Protein AF-A0A7Y2G0F1-F1 (afdb_monomer)

Nearest PDB structures (foldseek):
  7czj-assembly2_B  TM=7.292E-01  e=1.970E-03  Roseateles saccharophilus
  8txb-assembly1_A  TM=3.794E-01  e=5.912E-01  Chlamydomonas reinhardtii
  5i0y-assembly1_A  TM=3.779E-01  e=3.958E+00  Escherichia coli F11
  3nrp-assembly1_B  TM=3.745E-01  e=5.328E+00  Escherichia coli F11
  7ycx-assembly1_G  TM=2.820E-01  e=3.958E+00  Homo sapiens

pLDDT: mean 73.19, std 21.68, range [29.91, 97.81]

Structure (mmCIF, N/CA/C/O backbone):
data_AF-A0A7Y2G0F1-F1
#
_entry.id   AF-A0A7Y2G0F1-F1
#
loop_
_atom_site.group_PDB
_atom_site.id
_atom_site.type_symbol
_atom_site.label_atom_id
_atom_site.label_alt_id
_atom_site.label_comp_id
_atom_site.label_asym_id
_atom_site.label_entity_id
_atom_site.label_seq_id
_atom_site.pdbx_PDB_ins_code
_atom_site.Cartn_x
_atom_site.Cartn_y
_atom_site.Cartn_z
_atom_site.occupancy
_atom_site.B_iso_or_equiv
_atom_site.auth_seq_id
_atom_site.auth_comp_id
_atom_site.auth_asym_id
_atom_site.auth_atom_id
_atom_site.pdbx_PDB_model_num
ATOM 1 N N . MET A 1 1 ? 59.043 15.647 82.531 1.00 36.16 1 MET A N 1
ATOM 2 C CA . MET A 1 1 ? 60.440 15.401 82.961 1.00 36.16 1 MET A CA 1
ATOM 3 C C . MET A 1 1 ? 60.771 13.941 82.665 1.00 36.16 1 MET A C 1
ATOM 5 O O . MET A 1 1 ? 59.931 13.111 82.964 1.00 36.16 1 MET A O 1
ATOM 9 N N . LEU A 1 2 ? 61.952 13.677 82.087 1.00 35.94 2 LEU A N 1
ATOM 10 C CA . LEU A 1 2 ? 62.549 12.370 81.723 1.00 35.94 2 LEU A CA 1
ATOM 11 C C . LEU A 1 2 ? 61.814 11.566 80.622 1.00 35.94 2 LEU A C 1
ATOM 13 O O . LEU A 1 2 ? 60.690 11.142 80.817 1.00 35.94 2 LEU A O 1
ATOM 17 N N . ASN A 1 3 ? 62.303 11.412 79.386 1.00 29.91 3 ASN A N 1
ATOM 18 C CA . ASN A 1 3 ? 63.616 11.026 78.834 1.00 29.91 3 ASN A CA 1
ATOM 19 C C . ASN A 1 3 ? 63.897 9.508 78.871 1.00 29.91 3 ASN A C 1
ATOM 21 O O . ASN A 1 3 ? 64.031 8.925 79.941 1.00 29.91 3 ASN A O 1
ATOM 25 N N . ARG A 1 4 ? 64.151 8.972 77.663 1.00 38.81 4 ARG A N 1
ATOM 26 C CA . ARG A 1 4 ? 64.931 7.768 77.303 1.00 38.81 4 ARG A CA 1
ATOM 27 C C . ARG A 1 4 ? 64.382 6.387 77.683 1.00 38.81 4 ARG A C 1
ATOM 29 O O . ARG A 1 4 ? 64.362 6.015 78.847 1.00 38.81 4 ARG A O 1
ATOM 36 N N . ARG A 1 5 ? 64.262 5.526 76.664 1.00 42.75 5 ARG A N 1
ATOM 37 C CA . ARG A 1 5 ? 65.272 4.509 76.266 1.00 42.75 5 ARG A CA 1
ATOM 38 C C . ARG A 1 5 ? 64.793 3.847 74.955 1.00 42.75 5 ARG A C 1
ATOM 40 O O . ARG A 1 5 ? 63.623 3.527 74.848 1.00 42.75 5 ARG A O 1
ATOM 47 N N . SER A 1 6 ? 65.563 3.869 73.857 1.00 38.25 6 SER A N 1
ATOM 48 C CA . SER A 1 6 ? 66.645 2.915 73.511 1.00 38.25 6 SER A CA 1
ATOM 49 C C . SER A 1 6 ? 66.095 1.476 73.429 1.00 38.25 6 SER A C 1
ATOM 51 O O . SER A 1 6 ? 65.512 1.032 74.405 1.00 38.25 6 SER A O 1
ATOM 53 N N . LEU A 1 7 ? 66.275 0.651 72.395 1.00 36.66 7 LEU A N 1
ATOM 54 C CA . LEU A 1 7 ? 67.427 0.438 71.516 1.00 36.66 7 LEU A CA 1
ATOM 55 C C . LEU A 1 7 ? 67.039 -0.644 70.472 1.00 36.66 7 LEU A C 1
ATOM 57 O O . LEU A 1 7 ? 66.223 -1.509 70.766 1.00 36.66 7 LEU A O 1
ATOM 61 N N . ARG A 1 8 ? 67.796 -0.665 69.365 1.00 39.91 8 ARG A N 1
ATOM 62 C CA . ARG A 1 8 ? 68.204 -1.835 68.546 1.00 39.91 8 ARG A CA 1
ATOM 63 C C . ARG A 1 8 ? 67.276 -2.365 67.440 1.00 39.91 8 ARG A C 1
ATOM 65 O O . ARG A 1 8 ? 66.466 -3.262 67.618 1.00 39.91 8 ARG A O 1
ATOM 72 N N . SER A 1 9 ? 67.616 -1.869 66.249 1.00 33.09 9 SER A N 1
ATOM 73 C CA . SER A 1 9 ? 67.759 -2.567 64.962 1.00 33.09 9 SER A CA 1
ATOM 74 C C . SER A 1 9 ? 68.028 -4.077 65.039 1.00 33.09 9 SER A C 1
ATOM 76 O O . SER A 1 9 ? 68.968 -4.498 65.720 1.00 33.09 9 SER A O 1
ATOM 78 N N . ARG A 1 10 ? 67.295 -4.837 64.209 1.00 39.66 10 ARG A N 1
ATOM 79 C CA . ARG A 1 10 ? 67.852 -5.852 63.299 1.00 39.66 10 ARG A CA 1
ATOM 80 C C . ARG A 1 10 ? 67.048 -5.894 61.994 1.00 39.66 10 ARG A C 1
ATOM 82 O O . ARG A 1 10 ? 65.830 -6.018 62.015 1.00 39.66 10 ARG A O 1
ATOM 89 N N . HIS A 1 11 ? 67.765 -5.788 60.878 1.00 33.75 11 HIS A N 1
ATOM 90 C CA . HIS A 1 11 ? 67.288 -6.019 59.516 1.00 33.75 11 HIS A CA 1
ATOM 91 C C . HIS A 1 11 ? 66.976 -7.501 59.277 1.00 33.75 11 HIS A C 1
ATOM 93 O O . HIS A 1 11 ? 67.816 -8.346 59.582 1.00 33.75 11 HIS A O 1
ATOM 99 N N . VAL A 1 12 ? 65.850 -7.778 58.616 1.00 40.16 12 VAL A N 1
ATOM 100 C CA . VAL A 1 12 ? 65.691 -8.899 57.678 1.00 40.16 12 VAL A CA 1
ATOM 101 C C . VAL A 1 12 ? 64.850 -8.382 56.506 1.00 40.16 12 VAL A C 1
ATOM 103 O O . VAL A 1 12 ? 63.710 -7.967 56.693 1.00 40.16 12 VAL A O 1
ATOM 106 N N . SER A 1 13 ? 65.445 -8.342 55.314 1.00 33.53 13 SER A N 1
ATOM 107 C CA . SER A 1 13 ? 64.753 -8.093 54.045 1.00 33.53 13 SER A CA 1
ATOM 108 C C . SER A 1 13 ? 64.021 -9.350 53.599 1.00 33.53 13 SER A C 1
ATOM 110 O O . SER A 1 13 ? 64.631 -10.414 53.652 1.00 33.53 13 SER A O 1
ATOM 112 N N . ALA A 1 14 ? 62.803 -9.214 53.066 1.00 31.27 14 ALA A N 1
ATOM 113 C CA . ALA A 1 14 ? 62.338 -9.986 51.910 1.00 31.27 14 ALA A CA 1
ATOM 114 C C . ALA A 1 14 ? 60.903 -9.611 51.489 1.00 31.27 14 ALA A C 1
ATOM 116 O O . ALA A 1 14 ? 59.972 -9.698 52.280 1.00 31.27 14 ALA A O 1
ATOM 117 N N . ILE A 1 15 ? 60.784 -9.328 50.187 1.00 38.81 15 ILE A N 1
ATOM 118 C CA . ILE A 1 15 ? 59.625 -9.546 49.307 1.00 38.81 15 ILE A CA 1
ATOM 119 C C . ILE A 1 15 ? 58.533 -8.467 49.348 1.00 38.81 15 ILE A C 1
ATOM 121 O O . ILE A 1 15 ? 57.653 -8.431 50.202 1.00 38.81 15 ILE A O 1
ATOM 125 N N . GLY A 1 16 ? 58.592 -7.597 48.335 1.00 31.23 16 GLY A N 1
ATOM 126 C CA . GLY A 1 16 ? 57.521 -6.677 47.989 1.00 31.23 16 GLY A CA 1
ATOM 127 C C . GLY A 1 16 ? 56.324 -7.419 47.401 1.00 31.23 16 GLY A C 1
ATOM 128 O O . GLY A 1 16 ? 56.462 -8.179 46.446 1.00 31.23 16 GLY A O 1
ATOM 129 N N . PHE A 1 17 ? 55.149 -7.140 47.953 1.00 36.16 17 PHE A N 1
ATOM 130 C CA . PHE A 1 17 ? 53.868 -7.359 47.298 1.00 36.16 17 PHE A CA 1
ATOM 131 C C . PHE A 1 17 ? 53.258 -5.985 47.026 1.00 36.16 17 PHE A C 1
ATOM 133 O O . PHE A 1 17 ? 52.937 -5.233 47.944 1.00 36.16 17 PHE A O 1
ATOM 140 N N . SER A 1 18 ? 53.161 -5.642 45.743 1.00 33.72 18 SER A N 1
ATOM 141 C CA . SER A 1 18 ? 52.382 -4.507 45.261 1.00 33.72 18 SER A CA 1
ATOM 142 C C . SER A 1 18 ? 50.903 -4.846 45.455 1.00 33.72 18 SER A C 1
ATOM 144 O O . SER A 1 18 ? 50.389 -5.763 44.819 1.00 33.72 18 SER A O 1
ATOM 146 N N . ALA A 1 19 ? 50.237 -4.161 46.383 1.00 34.81 19 ALA A N 1
ATOM 147 C CA . ALA A 1 19 ? 48.787 -4.207 46.517 1.00 34.81 19 ALA A CA 1
ATOM 148 C C . ALA A 1 19 ? 48.190 -3.108 45.625 1.00 34.81 19 ALA A C 1
ATOM 150 O O . ALA A 1 19 ? 48.551 -1.941 45.808 1.00 34.81 19 ALA A O 1
ATOM 151 N N . PRO A 1 20 ? 47.300 -3.419 44.667 1.00 35.81 20 PRO A N 1
ATOM 152 C CA . PRO A 1 20 ? 46.601 -2.381 43.940 1.00 35.81 20 PRO A CA 1
ATOM 153 C C . PRO A 1 20 ? 45.501 -1.792 44.830 1.00 35.81 20 PRO A C 1
ATOM 155 O O . PRO A 1 20 ? 44.695 -2.491 45.444 1.00 35.81 20 PRO A O 1
ATOM 158 N N . LEU A 1 21 ? 45.514 -0.467 44.889 1.00 32.94 21 LEU A N 1
ATOM 159 C CA . LEU A 1 21 ? 44.500 0.400 45.463 1.00 32.94 21 LEU A CA 1
ATOM 160 C C . LEU A 1 21 ? 43.171 0.186 44.714 1.00 32.94 21 LEU A C 1
ATOM 162 O O . LEU A 1 21 ? 43.039 0.603 43.566 1.00 32.94 21 LEU A O 1
ATOM 166 N N . PHE A 1 22 ? 42.182 -0.453 45.342 1.00 30.84 22 PHE A N 1
ATOM 167 C CA . PHE A 1 22 ? 40.813 -0.466 44.819 1.00 30.84 22 PHE A CA 1
ATOM 168 C C . PHE A 1 22 ? 40.144 0.871 45.147 1.00 30.84 22 PHE A C 1
ATOM 170 O O . PHE A 1 22 ? 39.701 1.111 46.270 1.00 30.84 22 PHE A O 1
ATOM 177 N N . VAL A 1 23 ? 40.085 1.756 44.154 1.00 34.25 23 VAL A N 1
ATOM 178 C CA . VAL A 1 23 ? 39.185 2.911 44.167 1.00 34.25 23 VAL A CA 1
ATOM 179 C C . VAL A 1 23 ? 37.779 2.382 43.899 1.00 34.25 23 VAL A C 1
ATOM 181 O O . VAL A 1 23 ? 37.467 1.964 42.787 1.00 34.25 23 VAL A O 1
ATOM 184 N N . VAL A 1 24 ? 36.924 2.380 44.921 1.00 31.69 24 VAL A N 1
ATOM 185 C CA . VAL A 1 24 ? 35.483 2.181 44.737 1.00 31.69 24 VAL A CA 1
ATOM 186 C C . VAL A 1 24 ? 34.925 3.481 44.165 1.00 31.69 24 VAL A C 1
ATOM 188 O O . VAL A 1 24 ? 34.655 4.433 44.895 1.00 31.69 24 VAL A O 1
ATOM 191 N N . ALA A 1 25 ? 34.805 3.544 42.840 1.00 34.28 25 ALA A N 1
ATOM 192 C CA . ALA A 1 25 ? 34.019 4.571 42.177 1.00 34.28 25 ALA A CA 1
ATOM 193 C C . ALA A 1 25 ? 32.537 4.254 42.412 1.00 34.28 25 ALA A C 1
ATOM 195 O O . ALA A 1 25 ? 32.002 3.285 41.874 1.00 34.28 25 ALA A O 1
ATOM 196 N N . ALA A 1 26 ? 31.879 5.055 43.249 1.00 37.56 26 ALA A N 1
ATOM 197 C CA . ALA A 1 26 ? 30.429 5.060 43.354 1.00 37.56 26 ALA A CA 1
ATOM 198 C C . ALA A 1 26 ? 29.853 5.600 42.035 1.00 37.56 26 ALA A C 1
ATOM 200 O O . ALA A 1 26 ? 29.766 6.809 41.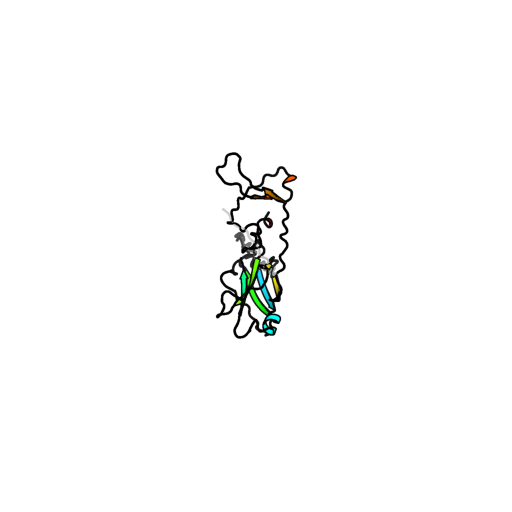827 1.00 37.56 26 ALA A O 1
ATOM 201 N N . LEU A 1 27 ? 29.496 4.691 41.126 1.00 36.66 27 LEU A N 1
ATOM 202 C CA . LEU A 1 27 ? 28.624 4.983 39.995 1.00 36.66 27 LEU A CA 1
ATOM 203 C C . LEU A 1 27 ? 27.238 5.307 40.562 1.00 36.66 27 LEU A C 1
ATOM 205 O O . LEU A 1 27 ? 26.429 4.421 40.829 1.00 36.66 27 LEU A O 1
ATOM 209 N N . LEU A 1 28 ? 26.982 6.597 40.783 1.00 45.91 28 LEU A N 1
ATOM 210 C CA . LEU A 1 28 ? 25.626 7.128 40.796 1.00 45.91 28 LEU A CA 1
ATOM 211 C C . LEU A 1 28 ? 25.028 6.801 39.428 1.00 45.91 28 LEU A C 1
ATOM 213 O O . LEU A 1 28 ? 25.375 7.426 38.428 1.00 45.91 28 LEU A O 1
ATOM 217 N N . GLY A 1 29 ? 24.186 5.769 39.393 1.00 40.88 29 GLY A N 1
ATOM 218 C CA . GLY A 1 29 ? 23.378 5.441 38.234 1.00 40.88 29 GLY A CA 1
ATOM 219 C C . GLY A 1 29 ? 22.494 6.634 37.909 1.00 40.88 29 GLY A C 1
ATOM 220 O O . GLY A 1 29 ? 21.478 6.861 38.564 1.00 40.88 29 GLY A O 1
ATOM 221 N N . ALA A 1 30 ? 22.886 7.403 36.897 1.00 46.50 30 ALA A N 1
ATOM 222 C CA . ALA A 1 30 ? 21.919 8.150 36.128 1.00 46.50 30 ALA A CA 1
ATOM 223 C C . ALA A 1 30 ? 21.007 7.096 35.495 1.00 46.50 30 ALA A C 1
ATOM 225 O O . ALA A 1 30 ? 21.432 6.347 34.618 1.00 46.50 30 ALA A O 1
ATOM 226 N N . CYS A 1 31 ? 19.780 6.985 36.002 1.00 45.47 31 CYS A N 1
ATOM 227 C CA . CYS A 1 31 ? 18.700 6.308 35.304 1.00 45.47 31 CYS A CA 1
ATOM 228 C C . CYS A 1 31 ? 18.396 7.159 34.066 1.00 45.47 31 CYS A C 1
ATOM 230 O O . CYS A 1 31 ? 17.531 8.031 34.090 1.00 45.47 31 CYS A O 1
ATOM 232 N N . GLY A 1 32 ? 19.212 6.998 33.026 1.00 45.34 32 GLY A N 1
ATOM 233 C CA . GLY A 1 32 ? 18.820 7.376 31.686 1.00 45.34 32 GLY A CA 1
ATOM 234 C C . GLY A 1 32 ? 17.695 6.432 31.307 1.00 45.34 32 GLY A C 1
ATOM 235 O O . GLY A 1 32 ? 17.873 5.216 31.331 1.00 45.34 32 GLY A O 1
ATOM 236 N N . THR A 1 33 ? 16.519 6.966 31.007 1.00 45.91 33 THR A N 1
ATOM 237 C CA . THR A 1 33 ? 15.579 6.227 30.174 1.00 45.91 33 THR A CA 1
ATOM 238 C C . THR A 1 33 ? 16.228 6.139 28.801 1.00 45.91 33 THR A C 1
ATOM 240 O O . THR A 1 33 ? 16.067 7.041 27.980 1.00 45.91 33 THR A O 1
ATOM 243 N N . ASP A 1 34 ? 17.026 5.097 28.583 1.00 41.38 34 ASP A N 1
ATOM 244 C CA . ASP A 1 34 ? 17.416 4.690 27.243 1.00 41.38 34 ASP A CA 1
ATOM 245 C C . ASP A 1 34 ? 16.135 4.205 26.565 1.00 41.38 34 ASP A C 1
ATOM 247 O O . ASP A 1 34 ? 15.748 3.040 26.654 1.00 41.38 34 ASP A O 1
ATOM 251 N N . THR A 1 35 ? 15.417 5.136 25.940 1.00 50.72 35 THR A N 1
ATOM 252 C CA . THR A 1 35 ? 14.395 4.801 24.959 1.00 50.72 35 THR A CA 1
ATOM 253 C C . THR A 1 35 ? 15.140 4.150 23.803 1.00 50.72 35 THR A C 1
ATOM 255 O O . THR A 1 35 ? 15.654 4.834 22.919 1.00 50.72 35 THR A O 1
ATOM 258 N N . VAL A 1 36 ? 15.275 2.824 23.834 1.00 52.81 36 VAL A N 1
ATOM 259 C CA . VAL A 1 36 ? 15.656 2.070 22.644 1.00 52.81 36 VAL A CA 1
ATOM 260 C C . VAL A 1 36 ? 14.570 2.381 21.623 1.00 52.81 36 VAL A C 1
ATOM 262 O O . VAL A 1 36 ? 13.409 2.041 21.838 1.00 52.81 36 VAL A O 1
ATOM 265 N N . ALA A 1 37 ? 14.917 3.123 20.574 1.00 56.03 37 ALA A N 1
ATOM 266 C CA . ALA A 1 37 ? 13.997 3.375 19.481 1.00 56.03 37 ALA A CA 1
ATOM 267 C C . ALA A 1 37 ? 13.578 2.011 18.915 1.00 56.03 37 ALA A C 1
ATOM 269 O O . ALA A 1 37 ? 14.429 1.266 18.425 1.00 56.03 37 ALA A O 1
ATOM 270 N N . ASP A 1 38 ? 12.295 1.666 19.033 1.00 68.31 38 ASP A N 1
ATOM 271 C CA . ASP A 1 38 ? 11.718 0.422 18.512 1.00 68.31 38 ASP A CA 1
ATOM 272 C C . ASP A 1 38 ? 11.524 0.546 16.994 1.00 68.31 38 ASP A C 1
ATOM 274 O O . ASP A 1 38 ? 10.414 0.547 16.460 1.00 68.31 38 ASP A O 1
ATOM 278 N N . THR A 1 39 ? 12.631 0.798 16.296 1.00 75.06 39 THR A N 1
ATOM 279 C CA . THR A 1 39 ? 12.633 1.031 14.857 1.00 75.06 39 THR A CA 1
ATOM 280 C C . THR A 1 39 ? 12.478 -0.298 14.143 1.00 75.06 39 THR A C 1
ATOM 282 O O . THR A 1 39 ? 13.280 -1.210 14.351 1.00 75.06 39 THR A O 1
ATOM 285 N N . SER A 1 40 ? 11.498 -0.382 13.251 1.00 81.56 40 SER A N 1
ATOM 286 C CA . SER A 1 40 ? 11.256 -1.559 12.418 1.00 81.56 40 SER A CA 1
ATOM 287 C C . SER A 1 40 ? 11.544 -1.214 10.962 1.00 81.56 40 SER A C 1
ATOM 289 O O . SER A 1 40 ? 11.158 -0.152 10.485 1.00 81.56 40 SER A O 1
ATOM 291 N N . THR A 1 41 ? 12.256 -2.083 10.247 1.00 87.75 41 THR A N 1
ATOM 292 C CA . THR A 1 41 ? 12.453 -1.937 8.796 1.00 87.75 41 THR A CA 1
ATOM 293 C C . THR A 1 41 ? 11.653 -3.006 8.079 1.00 87.75 41 THR A C 1
ATOM 295 O O . THR A 1 41 ? 11.693 -4.168 8.479 1.00 87.75 41 THR A O 1
ATOM 298 N N . VAL A 1 42 ? 10.948 -2.602 7.029 1.00 91.06 42 VAL A N 1
ATOM 299 C CA . VAL A 1 42 ? 10.210 -3.495 6.139 1.00 91.06 42 VAL A CA 1
ATOM 300 C C . VAL A 1 42 ? 10.846 -3.446 4.774 1.00 91.06 42 VAL A C 1
ATOM 302 O O . VAL A 1 42 ? 11.081 -2.356 4.259 1.00 91.06 42 VAL A O 1
ATOM 305 N N . VAL A 1 43 ? 11.087 -4.605 4.173 1.00 92.88 43 VAL A N 1
ATOM 306 C CA . VAL A 1 43 ? 11.418 -4.669 2.748 1.00 92.88 43 VAL A CA 1
ATOM 307 C C . VAL A 1 43 ? 10.172 -5.092 1.987 1.00 92.88 43 VAL A C 1
ATOM 309 O O . VAL A 1 43 ? 9.714 -6.221 2.145 1.00 92.88 43 VAL A O 1
ATOM 312 N N . PHE A 1 44 ? 9.621 -4.182 1.190 1.00 95.38 44 PHE A N 1
ATOM 313 C CA . PHE A 1 44 ? 8.566 -4.482 0.229 1.00 95.38 44 PHE A CA 1
ATOM 314 C C . PHE A 1 44 ? 9.218 -4.913 -1.078 1.00 95.38 44 PHE A C 1
ATOM 316 O O . PHE A 1 44 ? 10.015 -4.160 -1.630 1.00 95.38 44 PHE A O 1
ATOM 323 N N . ALA A 1 45 ? 8.872 -6.096 -1.564 1.00 94.69 45 ALA A N 1
ATOM 324 C CA . ALA A 1 45 ? 9.319 -6.634 -2.837 1.00 94.69 45 ALA A CA 1
ATOM 325 C C . ALA A 1 45 ? 8.090 -6.960 -3.690 1.00 94.69 45 ALA A C 1
ATOM 327 O O . ALA A 1 45 ? 7.208 -7.709 -3.260 1.00 94.69 45 ALA A O 1
ATOM 328 N N . VAL A 1 46 ? 8.011 -6.357 -4.875 1.00 96.31 46 VAL A N 1
ATOM 329 C CA . VAL A 1 46 ? 6.904 -6.561 -5.810 1.00 96.31 46 VAL A CA 1
ATOM 330 C C . VAL A 1 46 ? 7.413 -7.127 -7.127 1.00 96.31 46 VAL A C 1
ATOM 332 O O . VAL A 1 46 ? 8.235 -6.510 -7.799 1.00 96.31 46 VAL A O 1
ATOM 335 N N . ASP A 1 47 ? 6.919 -8.308 -7.489 1.00 95.44 47 ASP A N 1
ATOM 336 C CA . ASP A 1 47 ? 7.196 -8.927 -8.784 1.00 95.44 47 ASP A CA 1
ATOM 337 C C . ASP A 1 47 ? 6.322 -8.267 -9.861 1.00 95.44 47 ASP A C 1
ATOM 339 O O . ASP A 1 47 ? 5.089 -8.300 -9.783 1.00 95.44 47 ASP A O 1
ATOM 343 N N . MET A 1 48 ? 6.982 -7.646 -10.844 1.00 96.12 48 MET A N 1
ATOM 344 C CA . MET A 1 48 ? 6.369 -6.932 -11.972 1.00 96.12 48 MET A CA 1
ATOM 345 C C . MET A 1 48 ? 6.416 -7.740 -13.279 1.00 96.12 48 MET A C 1
ATOM 347 O O . MET A 1 48 ? 6.121 -7.210 -14.355 1.00 96.12 48 MET A O 1
ATOM 351 N N . SER A 1 49 ? 6.837 -9.008 -13.232 1.00 93.75 49 SER A N 1
ATOM 352 C CA . SER A 1 49 ? 7.098 -9.823 -14.423 1.00 93.75 49 SER A CA 1
ATOM 353 C C . SER A 1 49 ? 5.888 -9.924 -15.343 1.00 93.75 49 SER A C 1
ATOM 355 O O . SER A 1 49 ? 6.026 -9.798 -16.560 1.00 93.75 49 SER A O 1
ATOM 357 N N . ALA A 1 50 ? 4.696 -10.112 -14.777 1.00 91.19 50 ALA A N 1
ATOM 358 C CA . ALA A 1 50 ? 3.478 -10.291 -15.555 1.00 91.19 50 ALA A CA 1
ATOM 359 C C . ALA A 1 50 ? 3.038 -8.989 -16.251 1.00 91.19 50 ALA A C 1
ATOM 361 O O . ALA A 1 50 ? 2.493 -9.015 -17.353 1.00 91.19 50 ALA A O 1
ATOM 362 N N . GLU A 1 51 ? 3.279 -7.847 -15.621 1.00 93.75 51 GLU A N 1
ATOM 363 C CA . GLU A 1 51 ? 2.965 -6.508 -16.112 1.00 93.75 51 GLU A CA 1
ATOM 364 C C . GLU A 1 51 ? 3.937 -6.116 -17.230 1.00 93.75 51 GLU A C 1
ATOM 366 O O . GLU A 1 51 ? 3.510 -5.584 -18.255 1.00 93.75 51 GLU A O 1
ATOM 371 N N . ILE A 1 52 ? 5.219 -6.470 -17.086 1.00 93.25 52 ILE A N 1
ATOM 372 C CA . ILE A 1 52 ? 6.236 -6.324 -18.137 1.00 93.25 52 ILE A CA 1
ATOM 373 C C . ILE A 1 52 ? 5.872 -7.179 -19.355 1.00 93.25 52 ILE A C 1
ATOM 375 O O . ILE A 1 52 ? 5.885 -6.696 -20.486 1.00 93.25 52 ILE A O 1
ATOM 379 N N . GLU A 1 53 ? 5.510 -8.446 -19.148 1.00 93.31 53 GLU A N 1
ATOM 380 C CA . GLU A 1 53 ? 5.170 -9.368 -20.240 1.00 93.31 53 GLU A CA 1
ATOM 381 C C . GLU A 1 53 ? 3.915 -8.949 -21.015 1.00 93.31 53 GLU A C 1
ATOM 383 O O . GLU A 1 53 ? 3.826 -9.188 -22.222 1.00 93.31 53 GLU A O 1
ATOM 388 N N . ARG A 1 54 ? 2.958 -8.296 -20.347 1.00 93.12 54 ARG A N 1
ATOM 389 C CA . ARG A 1 54 ? 1.757 -7.729 -20.982 1.00 93.12 54 ARG A CA 1
ATOM 390 C C . ARG A 1 54 ? 2.005 -6.373 -21.647 1.00 93.12 54 ARG A C 1
ATOM 392 O O . ARG A 1 54 ? 1.170 -5.939 -22.437 1.00 93.12 54 ARG A O 1
ATOM 399 N N . GLY A 1 55 ? 3.144 -5.732 -21.372 1.00 92.06 55 GLY A N 1
ATOM 400 C CA . GLY A 1 55 ? 3.440 -4.366 -21.807 1.00 92.06 55 GLY A CA 1
ATOM 401 C C . GLY A 1 55 ? 2.687 -3.296 -21.010 1.00 92.06 55 GLY A C 1
ATOM 402 O O . GLY A 1 55 ? 2.604 -2.153 -21.452 1.00 92.06 55 GLY A O 1
ATOM 403 N N . ASP A 1 56 ? 2.141 -3.665 -19.851 1.00 90.75 56 ASP A N 1
ATOM 404 C CA . ASP A 1 56 ? 1.452 -2.756 -18.936 1.00 90.75 56 ASP A CA 1
ATOM 405 C C . ASP A 1 56 ? 2.444 -1.983 -18.051 1.00 90.75 56 ASP A C 1
ATOM 407 O O . ASP A 1 56 ? 2.074 -0.972 -17.459 1.00 90.75 56 ASP A O 1
ATOM 411 N N . PHE A 1 57 ? 3.697 -2.431 -17.952 1.00 94.88 57 PHE A N 1
ATOM 412 C CA . PHE A 1 57 ? 4.767 -1.751 -17.225 1.00 94.88 57 PHE A CA 1
ATOM 413 C C . PHE A 1 57 ? 6.055 -1.737 -18.051 1.00 94.88 57 PHE A C 1
ATOM 415 O O . PHE A 1 57 ? 6.578 -2.794 -18.409 1.00 94.88 57 PHE A O 1
ATOM 422 N N . ASP A 1 58 ? 6.570 -0.542 -18.336 1.00 94.31 58 ASP A N 1
ATOM 423 C CA . ASP A 1 58 ? 7.875 -0.349 -18.972 1.00 94.31 58 ASP A CA 1
ATOM 424 C C . ASP A 1 58 ? 8.918 0.020 -17.898 1.00 94.31 58 ASP A C 1
ATOM 426 O O . ASP A 1 58 ? 8.854 1.127 -17.363 1.00 94.31 58 ASP A O 1
ATOM 430 N N . PRO A 1 59 ? 9.893 -0.849 -17.569 1.00 94.25 59 PRO A N 1
ATOM 431 C CA . PRO A 1 59 ? 10.865 -0.575 -16.508 1.00 94.25 59 PRO A CA 1
ATOM 432 C C . PRO A 1 59 ? 11.780 0.630 -16.799 1.00 94.25 59 PRO A C 1
ATOM 434 O O . PRO A 1 59 ? 12.340 1.206 -15.864 1.00 94.25 59 PRO A O 1
ATOM 437 N N . ASP A 1 60 ? 11.914 1.050 -18.063 1.00 93.12 60 ASP A N 1
ATOM 438 C CA . ASP A 1 60 ? 12.714 2.220 -18.431 1.00 93.12 60 ASP A CA 1
ATOM 439 C C . ASP A 1 60 ? 11.921 3.530 -18.254 1.00 93.12 60 ASP A C 1
ATOM 441 O O . ASP A 1 60 ? 12.476 4.554 -17.827 1.00 93.12 60 ASP A O 1
ATOM 445 N N . ALA A 1 61 ? 10.616 3.508 -18.543 1.00 92.81 61 ALA A N 1
ATOM 446 C CA . ALA A 1 61 ? 9.758 4.696 -18.570 1.00 92.81 61 ALA A CA 1
ATOM 447 C C . ALA A 1 61 ? 8.893 4.882 -17.312 1.00 92.81 61 ALA A C 1
ATOM 449 O O . ALA A 1 61 ? 8.643 6.020 -16.898 1.00 92.81 61 ALA A O 1
ATOM 450 N N . ASP A 1 62 ? 8.461 3.786 -16.699 1.00 95.56 62 ASP A N 1
ATOM 451 C CA . ASP A 1 62 ? 7.565 3.762 -15.552 1.00 95.56 62 ASP A CA 1
ATOM 452 C C . ASP A 1 62 ? 8.342 3.555 -14.246 1.00 95.56 62 ASP A C 1
ATOM 454 O O . ASP A 1 62 ? 9.535 3.234 -14.211 1.00 95.56 62 ASP A O 1
ATOM 458 N N . ARG A 1 63 ? 7.664 3.786 -13.124 1.00 96.69 63 ARG A N 1
ATOM 459 C CA . ARG A 1 63 ? 8.161 3.455 -11.784 1.00 96.69 63 ARG A CA 1
ATOM 460 C C . ARG A 1 63 ? 7.080 2.702 -11.031 1.00 96.69 63 ARG A C 1
ATOM 462 O O . ARG A 1 63 ? 5.904 2.888 -11.310 1.00 96.69 63 ARG A O 1
ATOM 469 N N . VAL A 1 64 ? 7.455 1.886 -10.057 1.00 97.50 64 VAL A N 1
ATOM 470 C CA . VAL A 1 64 ? 6.510 1.285 -9.110 1.00 97.50 64 VAL A CA 1
ATOM 471 C C . VAL A 1 64 ? 6.912 1.686 -7.700 1.00 97.50 64 VAL A C 1
ATOM 473 O O . VAL A 1 64 ? 8.093 1.860 -7.400 1.00 97.50 64 VAL A O 1
ATOM 476 N N . GLY A 1 65 ? 5.930 1.905 -6.838 1.00 97.25 65 GLY A N 1
ATOM 477 C CA . GLY A 1 65 ? 6.174 2.305 -5.465 1.00 97.25 65 GLY A CA 1
ATOM 478 C C . GLY A 1 65 ? 5.080 1.864 -4.513 1.00 97.25 65 GLY A C 1
ATOM 479 O O . GLY A 1 65 ? 4.076 1.274 -4.914 1.00 97.25 65 GLY A O 1
ATOM 480 N N . VAL A 1 66 ? 5.300 2.167 -3.239 1.00 97.44 66 VAL A N 1
ATOM 481 C CA . VAL A 1 66 ? 4.402 1.837 -2.135 1.00 97.44 66 VAL A CA 1
ATOM 482 C C . VAL A 1 66 ? 3.788 3.116 -1.579 1.00 97.44 66 VAL A C 1
ATOM 484 O O . VAL A 1 66 ? 4.485 4.104 -1.333 1.00 97.44 66 VAL A O 1
ATOM 487 N N . ARG A 1 67 ? 2.475 3.075 -1.351 1.00 96.44 67 ARG A N 1
ATOM 488 C CA . ARG A 1 67 ? 1.704 4.077 -0.603 1.00 96.44 67 ARG A CA 1
ATOM 489 C C . ARG A 1 67 ? 1.011 3.415 0.572 1.00 96.44 67 ARG A C 1
ATOM 491 O O . ARG A 1 67 ? 0.661 2.245 0.468 1.00 96.44 67 ARG A O 1
ATOM 498 N N . GLY A 1 68 ? 0.789 4.155 1.651 1.00 93.81 68 GLY A N 1
ATOM 499 C CA . GLY A 1 68 ? 0.183 3.610 2.862 1.00 93.81 68 GLY A CA 1
ATOM 500 C C . GLY A 1 68 ? -0.246 4.670 3.867 1.00 93.81 68 GLY A C 1
ATOM 501 O O . GLY A 1 68 ? -0.042 5.866 3.652 1.00 93.81 68 GLY A O 1
ATOM 502 N N . ASP A 1 69 ? -0.875 4.210 4.942 1.00 90.94 69 ASP A N 1
ATOM 503 C CA . ASP A 1 69 ? -1.498 5.021 5.993 1.00 90.94 69 ASP A CA 1
ATOM 504 C C . ASP A 1 69 ? -0.563 5.386 7.158 1.00 90.94 69 ASP A C 1
ATOM 506 O O . ASP A 1 69 ? -0.810 6.372 7.854 1.00 90.94 69 ASP A O 1
ATOM 510 N N . VAL A 1 70 ? 0.525 4.636 7.349 1.00 89.62 70 VAL A N 1
ATOM 511 C CA . VAL A 1 70 ? 1.497 4.859 8.427 1.00 89.62 70 VAL A CA 1
ATOM 512 C C . VAL A 1 70 ? 2.788 5.490 7.904 1.00 89.62 70 VAL A C 1
ATOM 514 O O . VAL A 1 70 ? 3.424 4.976 6.983 1.00 89.62 70 VAL A O 1
ATOM 517 N N . LEU A 1 71 ? 3.237 6.574 8.549 1.00 90.44 71 LEU A N 1
ATOM 518 C CA . LEU A 1 71 ? 4.513 7.220 8.228 1.00 90.44 71 LEU A CA 1
ATOM 519 C C . LEU A 1 71 ? 5.691 6.227 8.308 1.00 90.44 71 LEU A C 1
ATOM 521 O O . LEU A 1 71 ? 5.776 5.468 9.270 1.00 90.44 71 LEU A O 1
ATOM 525 N N . PRO A 1 72 ? 6.643 6.277 7.359 1.00 92.62 72 PRO A N 1
ATOM 526 C CA . PRO A 1 72 ? 6.822 7.343 6.369 1.00 92.62 72 PRO A CA 1
ATOM 527 C C . PRO A 1 72 ? 6.004 7.170 5.075 1.00 92.62 72 PRO A C 1
ATOM 529 O O . PRO A 1 72 ? 6.188 7.947 4.138 1.00 92.62 72 PRO A O 1
ATOM 532 N N . LEU A 1 73 ? 5.135 6.161 4.970 1.00 93.62 73 LEU A N 1
ATOM 533 C CA . LEU A 1 73 ? 4.258 6.010 3.810 1.00 93.62 73 LEU A CA 1
ATOM 534 C C . LEU A 1 73 ? 3.159 7.085 3.806 1.00 93.62 73 LEU A C 1
ATOM 536 O O . LEU A 1 73 ? 2.821 7.671 4.835 1.00 93.62 73 LEU A O 1
ATOM 540 N N . SER A 1 74 ? 2.632 7.364 2.615 1.00 94.19 74 SER A N 1
ATOM 541 C CA . SER A 1 74 ? 1.554 8.328 2.400 1.00 94.19 74 SER A CA 1
ATOM 542 C C . SER A 1 74 ? 0.663 7.881 1.247 1.00 94.19 74 SER A C 1
ATOM 544 O O . SER A 1 74 ? 1.148 7.394 0.229 1.00 94.19 74 SER A O 1
ATOM 546 N N . TRP A 1 75 ? -0.645 8.112 1.353 1.00 92.75 75 TRP A N 1
ATOM 547 C CA . TRP A 1 75 ? -1.567 7.944 0.224 1.00 92.75 75 TRP A CA 1
ATOM 548 C C . TRP A 1 75 ? -1.409 9.029 -0.850 1.00 92.75 75 TRP A C 1
ATOM 550 O O . TRP A 1 75 ? -1.853 8.842 -1.984 1.00 92.75 75 TRP A O 1
ATOM 560 N N . GLY A 1 76 ? -0.755 10.148 -0.525 1.00 90.69 76 GLY A N 1
ATOM 561 C CA . GLY A 1 76 ? -0.523 11.262 -1.446 1.00 90.69 76 GLY A CA 1
ATOM 562 C C . GLY A 1 76 ? 0.673 11.066 -2.382 1.00 90.69 76 GLY A C 1
ATOM 563 O O . GLY A 1 76 ? 0.636 11.556 -3.511 1.00 90.69 76 GLY A O 1
ATOM 564 N N . GLU A 1 77 ? 1.688 10.310 -1.962 1.00 92.25 77 GLU A N 1
ATOM 565 C CA . GLU A 1 77 ? 2.969 10.186 -2.667 1.00 92.25 77 GLU A CA 1
ATOM 566 C C . GLU A 1 77 ? 3.568 8.787 -2.488 1.00 92.25 77 GLU A C 1
ATOM 568 O O . GLU A 1 77 ? 3.594 8.260 -1.376 1.00 92.25 77 GLU A O 1
ATOM 573 N N . SER A 1 78 ? 4.046 8.190 -3.5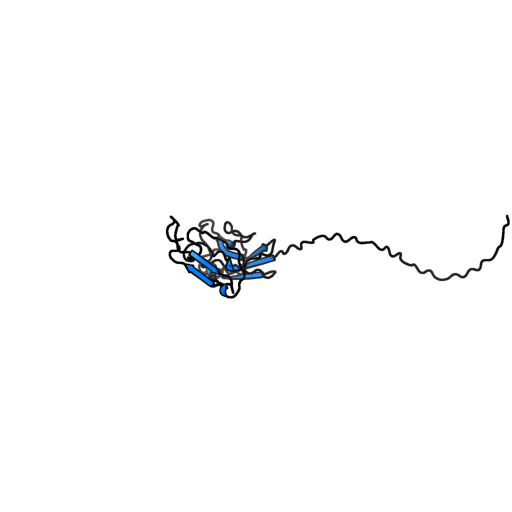84 1.00 96.38 78 SER A N 1
ATOM 574 C CA . SER A 1 78 ? 4.696 6.877 -3.545 1.00 96.38 78 SER A CA 1
ATOM 575 C C . SER A 1 78 ? 6.148 6.987 -3.118 1.00 96.38 78 SER A C 1
ATOM 577 O O . SER A 1 78 ? 6.908 7.785 -3.665 1.00 96.38 78 SER A O 1
ATOM 579 N N . GLN A 1 79 ? 6.561 6.089 -2.231 1.00 97.62 79 GLN A N 1
ATOM 580 C CA . GLN A 1 79 ? 7.972 5.758 -2.087 1.00 97.62 79 GLN A CA 1
ATOM 581 C C . GLN A 1 79 ? 8.352 4.751 -3.171 1.00 97.62 79 GLN A C 1
ATOM 583 O O . GLN A 1 79 ? 7.679 3.737 -3.338 1.00 97.62 79 GLN A O 1
ATOM 588 N N . ILE A 1 80 ? 9.390 5.056 -3.945 1.00 97.69 80 ILE A N 1
ATOM 589 C CA . ILE A 1 80 ? 9.703 4.342 -5.188 1.00 97.69 80 ILE A CA 1
ATOM 590 C C . ILE A 1 80 ? 10.591 3.129 -4.913 1.00 97.69 80 ILE A C 1
ATOM 592 O O . ILE A 1 80 ? 11.643 3.265 -4.292 1.00 97.69 80 ILE A O 1
ATOM 596 N N . ALA A 1 81 ? 10.170 1.968 -5.411 1.00 97.69 81 ALA A N 1
ATOM 597 C CA . ALA A 1 81 ? 10.936 0.731 -5.390 1.00 97.69 81 ALA A CA 1
ATOM 598 C C . ALA A 1 81 ? 11.891 0.647 -6.592 1.00 97.69 81 ALA A C 1
ATOM 600 O O . ALA A 1 81 ? 11.673 1.279 -7.631 1.00 97.69 81 ALA A O 1
ATOM 601 N N . THR A 1 82 ? 12.959 -0.132 -6.451 1.00 97.81 82 THR A N 1
ATOM 602 C CA . THR A 1 82 ? 14.016 -0.279 -7.460 1.00 97.81 82 THR A CA 1
ATOM 603 C C . THR A 1 82 ? 14.360 -1.739 -7.693 1.00 97.81 82 THR A C 1
ATOM 605 O O . THR A 1 82 ? 14.361 -2.509 -6.742 1.00 97.81 82 THR A O 1
ATOM 608 N N . ASP A 1 83 ? 14.730 -2.078 -8.921 1.00 97.00 83 ASP A N 1
ATOM 609 C CA . ASP A 1 83 ? 15.217 -3.401 -9.325 1.00 97.00 83 ASP A CA 1
ATOM 610 C C . ASP A 1 83 ? 16.693 -3.272 -9.770 1.00 97.00 83 ASP A C 1
ATOM 612 O O . ASP A 1 83 ? 16.972 -2.953 -10.931 1.00 97.00 83 ASP A O 1
ATOM 616 N N . PRO A 1 84 ? 17.662 -3.346 -8.837 1.00 93.19 84 PRO A N 1
ATOM 617 C CA . PRO A 1 84 ? 19.073 -3.139 -9.153 1.00 93.19 84 PRO A CA 1
ATOM 618 C C . PRO A 1 84 ? 19.753 -4.355 -9.800 1.00 93.19 84 PRO A C 1
ATOM 620 O O . PRO A 1 84 ? 20.797 -4.179 -10.435 1.00 93.19 84 PRO A O 1
ATOM 623 N N . ASP A 1 85 ? 19.229 -5.566 -9.615 1.00 94.69 85 ASP A N 1
ATOM 624 C CA . ASP A 1 85 ? 19.788 -6.809 -10.158 1.00 94.69 85 ASP A CA 1
ATOM 625 C C . ASP A 1 85 ? 19.087 -7.284 -11.442 1.00 94.69 85 ASP A C 1
ATOM 627 O O . ASP A 1 85 ? 19.620 -8.151 -12.143 1.00 94.69 85 ASP A O 1
ATOM 631 N N . GLY A 1 86 ? 17.990 -6.631 -11.827 1.00 94.12 86 GLY A N 1
ATOM 632 C CA . GLY A 1 86 ? 17.287 -6.839 -13.087 1.00 94.12 86 GLY A CA 1
ATOM 633 C C . GLY A 1 86 ? 16.470 -8.126 -13.098 1.00 94.12 86 GLY A C 1
ATOM 634 O O . GLY A 1 86 ? 16.230 -8.683 -14.177 1.00 94.12 86 GLY A O 1
ATOM 635 N N . ASP A 1 87 ? 16.097 -8.635 -11.924 1.00 94.69 87 ASP A N 1
ATOM 636 C CA . ASP A 1 87 ? 15.329 -9.869 -11.779 1.00 94.69 87 ASP A CA 1
ATOM 637 C C . ASP A 1 87 ? 13.808 -9.653 -11.898 1.00 94.69 87 ASP A C 1
ATOM 639 O O . ASP A 1 87 ? 13.053 -10.629 -11.903 1.00 94.69 87 ASP A O 1
ATOM 643 N N . ARG A 1 88 ? 13.381 -8.396 -12.126 1.00 94.56 88 ARG A N 1
ATOM 644 C CA . ARG A 1 88 ? 11.993 -7.907 -12.235 1.00 94.56 88 ARG A CA 1
ATOM 645 C C . ARG A 1 88 ? 11.251 -7.807 -10.903 1.00 94.56 88 ARG A C 1
ATOM 647 O O . ARG A 1 88 ? 10.050 -7.506 -10.905 1.00 94.56 88 ARG A O 1
ATOM 654 N N . ILE A 1 89 ? 11.942 -8.004 -9.785 1.00 95.06 89 ILE A N 1
ATOM 655 C CA . ILE A 1 89 ? 11.420 -7.796 -8.441 1.00 95.06 89 ILE A CA 1
ATOM 656 C C . ILE A 1 89 ? 11.873 -6.418 -7.965 1.00 95.06 89 ILE A C 1
ATOM 658 O O . ILE A 1 89 ? 13.035 -6.157 -7.677 1.00 95.06 89 ILE A O 1
ATOM 662 N N . PHE A 1 90 ? 10.920 -5.498 -7.860 1.00 97.81 90 PHE A N 1
ATOM 663 C CA . PHE A 1 90 ? 11.198 -4.137 -7.420 1.00 97.81 90 PHE A CA 1
ATOM 664 C C . PHE A 1 90 ? 11.139 -4.065 -5.898 1.00 97.81 90 PHE A C 1
ATOM 666 O O . PHE A 1 90 ? 10.114 -4.373 -5.286 1.00 97.81 90 PHE A O 1
ATOM 673 N N . GLU A 1 91 ? 12.227 -3.606 -5.285 1.00 97.12 91 GLU A N 1
ATOM 674 C CA . GLU A 1 91 ? 12.407 -3.599 -3.838 1.00 97.12 91 GLU A CA 1
ATOM 675 C C . GLU A 1 91 ? 12.449 -2.186 -3.247 1.00 97.12 91 GLU A C 1
ATOM 677 O O . GLU A 1 91 ? 13.052 -1.261 -3.798 1.00 97.12 91 GLU A O 1
ATOM 682 N N . LEU A 1 92 ? 11.833 -2.023 -2.077 1.00 97.06 92 LEU A N 1
ATOM 683 C CA . LEU A 1 92 ? 11.863 -0.807 -1.271 1.00 97.06 92 LEU A CA 1
ATOM 684 C C . LEU A 1 92 ? 12.027 -1.162 0.208 1.00 97.06 92 LEU A C 1
ATOM 686 O O . LEU A 1 92 ? 11.173 -1.823 0.798 1.00 97.06 92 LEU A O 1
ATOM 690 N N . ALA A 1 93 ? 13.085 -0.648 0.835 1.00 95.00 93 ALA A N 1
ATOM 691 C CA . ALA A 1 93 ? 13.260 -0.712 2.281 1.00 95.00 93 ALA A CA 1
ATOM 692 C C . ALA A 1 93 ? 12.659 0.532 2.955 1.00 95.00 93 ALA A C 1
ATOM 694 O O . ALA A 1 93 ? 13.152 1.646 2.775 1.00 95.00 93 ALA A O 1
ATOM 695 N N . VAL A 1 94 ? 11.621 0.339 3.769 1.00 92.94 94 VAL A N 1
ATOM 696 C CA . VAL A 1 94 ? 10.951 1.398 4.531 1.00 92.94 94 VAL A CA 1
ATOM 697 C C . VAL A 1 94 ? 11.292 1.257 6.007 1.00 92.94 94 VAL A C 1
ATOM 699 O O . VAL A 1 94 ? 11.011 0.233 6.632 1.00 92.94 94 VAL A O 1
ATOM 702 N N . ARG A 1 95 ? 11.889 2.302 6.580 1.00 91.50 95 ARG A N 1
ATOM 703 C CA . ARG A 1 95 ? 12.185 2.380 8.012 1.00 91.50 95 ARG A CA 1
ATOM 704 C C . ARG A 1 95 ? 11.059 3.110 8.738 1.00 91.50 95 ARG A C 1
ATOM 706 O O . ARG A 1 95 ? 10.818 4.285 8.480 1.00 91.50 95 ARG A O 1
ATOM 713 N N . PHE A 1 96 ? 10.434 2.430 9.688 1.00 87.38 96 PHE A N 1
ATOM 714 C CA . PHE A 1 96 ? 9.469 2.992 10.621 1.00 87.38 96 PHE A CA 1
ATOM 715 C C . PHE A 1 96 ? 10.201 3.408 11.902 1.00 87.38 96 PHE A C 1
ATOM 717 O O . PHE A 1 96 ? 10.875 2.594 12.537 1.00 87.38 96 PHE A O 1
ATOM 724 N N . GLU A 1 97 ? 10.098 4.690 12.262 1.00 84.44 97 GLU A N 1
ATOM 725 C CA . GLU A 1 97 ? 10.734 5.268 13.462 1.00 84.44 97 GLU A CA 1
ATOM 726 C C . GLU A 1 97 ? 10.167 4.684 14.765 1.00 84.44 97 GLU A C 1
ATOM 728 O O . GLU A 1 97 ? 10.845 4.645 15.790 1.00 84.44 97 GLU A O 1
ATOM 733 N N . GLN A 1 98 ? 8.919 4.221 14.716 1.00 76.31 98 GLN A N 1
ATOM 734 C CA . GLN A 1 98 ? 8.232 3.533 15.799 1.00 76.31 98 GLN A CA 1
ATOM 735 C C . GLN A 1 98 ? 7.518 2.324 15.212 1.00 76.31 98 GLN A C 1
ATOM 737 O O . GLN A 1 98 ? 6.950 2.423 14.122 1.00 76.31 98 GLN A O 1
ATOM 742 N N . ARG A 1 99 ? 7.524 1.201 15.933 1.00 76.44 99 ARG A N 1
ATOM 743 C CA . ARG A 1 99 ? 6.694 0.052 15.584 1.00 76.44 99 ARG A CA 1
ATOM 744 C C . ARG A 1 99 ? 5.219 0.480 15.590 1.00 76.44 99 ARG A C 1
ATOM 746 O O . ARG A 1 99 ? 4.737 0.953 16.622 1.00 76.44 99 ARG A O 1
ATOM 753 N N . PRO A 1 100 ? 4.501 0.341 14.467 1.00 73.06 100 PRO A N 1
ATOM 754 C CA . PRO A 1 100 ? 3.073 0.602 14.422 1.00 73.06 100 PRO A CA 1
ATOM 755 C C . PRO A 1 100 ? 2.341 -0.332 15.381 1.00 73.06 100 PRO A C 1
ATOM 757 O O . PRO A 1 100 ? 2.649 -1.519 15.473 1.00 73.06 100 PRO A O 1
ATOM 760 N N . VAL A 1 101 ? 1.391 0.233 16.121 1.00 71.31 101 VAL A N 1
ATOM 761 C CA . VAL A 1 101 ? 0.501 -0.514 17.027 1.00 71.31 101 VAL A CA 1
ATOM 762 C C . VAL A 1 101 ? -0.682 -1.144 16.288 1.00 71.31 101 VAL A C 1
ATOM 764 O O . VAL A 1 101 ? -1.415 -1.937 16.865 1.00 71.31 101 VAL A O 1
ATOM 767 N N . SER A 1 102 ? -0.851 -0.761 15.025 1.00 74.06 102 SER A N 1
ATOM 768 C CA . SER A 1 102 ? -1.858 -1.199 14.073 1.00 74.06 102 SER A CA 1
ATOM 769 C C . SER A 1 102 ? -1.196 -1.925 12.901 1.00 74.06 102 SER A C 1
ATOM 771 O O . SER A 1 102 ? -0.038 -1.616 12.586 1.00 74.06 102 SER A O 1
ATOM 773 N N . PRO A 1 103 ? -1.915 -2.810 12.192 1.00 84.25 103 PRO A N 1
ATOM 774 C CA . PRO A 1 103 ? -1.488 -3.248 10.872 1.00 84.25 103 PRO A CA 1
ATOM 775 C C . PRO A 1 103 ? -1.314 -2.036 9.942 1.00 84.25 103 PRO A C 1
ATOM 777 O O . PRO A 1 103 ? -2.054 -1.056 10.037 1.00 84.25 103 PRO A O 1
ATOM 780 N N . ILE A 1 104 ? -0.330 -2.082 9.044 1.00 87.06 104 ILE A N 1
ATOM 781 C CA . ILE A 1 104 ? -0.137 -1.038 8.028 1.00 87.06 104 ILE A CA 1
ATOM 782 C C . ILE A 1 104 ? -1.047 -1.337 6.842 1.00 87.06 104 ILE A C 1
ATOM 784 O O . ILE A 1 104 ? -0.880 -2.383 6.209 1.00 87.06 104 ILE A O 1
ATOM 788 N N . ALA A 1 105 ? -1.925 -0.405 6.472 1.00 89.88 105 ALA A N 1
ATOM 789 C CA . ALA A 1 105 ? -2.641 -0.468 5.206 1.00 89.88 105 ALA A CA 1
ATOM 790 C C . ALA A 1 105 ? -1.795 0.152 4.083 1.00 89.88 105 ALA A C 1
ATOM 792 O O . ALA A 1 105 ? -1.382 1.310 4.155 1.00 89.88 105 ALA A O 1
ATOM 793 N N . PHE A 1 106 ? -1.555 -0.592 3.003 1.00 93.19 106 PHE A N 1
ATOM 794 C CA . PHE A 1 106 ? -0.730 -0.126 1.886 1.00 93.19 106 PHE A CA 1
ATOM 795 C C . PHE A 1 106 ? -1.194 -0.662 0.528 1.00 93.19 106 PHE A C 1
ATOM 797 O O . PHE A 1 106 ? -1.968 -1.613 0.433 1.00 93.19 106 PHE A O 1
ATOM 804 N N . LYS A 1 107 ? -0.709 -0.047 -0.553 1.00 94.12 107 LYS A N 1
ATOM 805 C CA . LYS A 1 107 ? -0.836 -0.555 -1.925 1.00 94.12 107 LYS A CA 1
ATOM 806 C C . LYS A 1 107 ? 0.420 -0.291 -2.734 1.00 94.12 107 LYS A C 1
ATOM 808 O O . LYS A 1 107 ? 1.082 0.732 -2.549 1.00 94.12 107 LYS A O 1
ATOM 813 N N . PHE A 1 108 ? 0.663 -1.172 -3.700 1.00 95.81 108 PHE A N 1
ATOM 814 C CA . PHE A 1 108 ? 1.558 -0.869 -4.806 1.00 95.81 108 PHE A CA 1
ATOM 815 C C . PHE A 1 108 ? 0.858 0.027 -5.829 1.00 95.81 108 PHE A C 1
ATOM 817 O O . PHE A 1 108 ? -0.346 -0.099 -6.087 1.00 95.81 108 PHE A O 1
ATOM 824 N N . LYS A 1 109 ? 1.623 0.941 -6.418 1.00 95.81 109 LYS A N 1
ATOM 825 C CA . LYS A 1 109 ? 1.157 1.823 -7.483 1.00 95.81 109 LYS A CA 1
ATOM 826 C C . LYS A 1 109 ? 2.246 1.983 -8.536 1.00 95.81 109 LYS A C 1
ATOM 828 O O . LYS A 1 109 ? 3.380 2.324 -8.206 1.00 95.81 109 LYS A O 1
ATOM 833 N N . ILE A 1 110 ? 1.879 1.772 -9.794 1.00 96.38 110 ILE A N 1
ATOM 834 C CA . ILE A 1 110 ? 2.665 2.193 -10.947 1.00 96.38 110 ILE A CA 1
ATOM 835 C C . ILE A 1 110 ? 2.514 3.712 -11.088 1.00 96.38 110 ILE A C 1
ATOM 837 O O . ILE A 1 110 ? 1.410 4.259 -11.130 1.00 96.38 110 ILE A O 1
ATOM 841 N N . GLU A 1 111 ? 3.640 4.404 -11.129 1.00 95.50 111 GLU A N 1
ATOM 842 C CA . GLU A 1 111 ? 3.741 5.841 -11.308 1.00 95.50 111 GLU A CA 1
ATOM 843 C C . GLU A 1 111 ? 4.110 6.156 -12.755 1.00 95.50 111 GLU A C 1
ATOM 845 O O . GLU A 1 111 ? 5.206 5.833 -13.220 1.00 95.50 111 GLU A O 1
ATOM 850 N N . ARG A 1 112 ? 3.185 6.828 -13.452 1.00 91.25 112 ARG A N 1
ATOM 851 C CA . ARG A 1 112 ? 3.359 7.287 -14.833 1.00 91.25 112 ARG A CA 1
ATOM 852 C C . ARG A 1 112 ? 3.203 8.793 -14.910 1.00 91.25 112 ARG A C 1
ATOM 854 O O . ARG A 1 112 ? 2.188 9.345 -14.489 1.00 91.25 112 ARG A O 1
ATOM 861 N N . THR A 1 113 ? 4.166 9.460 -15.542 1.00 83.94 113 THR A N 1
ATOM 862 C CA . THR A 1 113 ? 4.118 10.922 -15.734 1.00 83.94 113 THR A CA 1
ATOM 863 C C . THR A 1 113 ? 2.888 11.350 -16.544 1.00 83.94 113 THR A C 1
ATOM 865 O O . THR A 1 113 ? 2.273 12.373 -16.251 1.00 83.94 113 THR A O 1
ATOM 868 N N . ALA A 1 114 ? 2.510 10.565 -17.558 1.00 80.81 114 ALA A N 1
ATOM 869 C CA . ALA A 1 114 ? 1.383 10.876 -18.439 1.00 80.81 114 ALA A CA 1
ATOM 870 C C . ALA A 1 114 ? 0.007 10.589 -17.808 1.00 80.81 114 ALA A C 1
ATOM 872 O O . ALA A 1 114 ? -0.987 11.200 -18.205 1.00 80.81 114 ALA A O 1
ATOM 873 N N . HIS A 1 115 ? -0.055 9.691 -16.821 1.00 81.44 115 HIS A N 1
ATOM 874 C CA . HIS A 1 115 ? -1.301 9.216 -16.220 1.00 81.44 115 HIS A CA 1
ATOM 875 C C . HIS A 1 115 ? -1.195 9.139 -14.684 1.00 81.44 115 HIS A C 1
ATOM 877 O O . HIS A 1 115 ? -1.328 8.075 -14.093 1.00 81.44 115 HIS A O 1
ATOM 883 N N . PRO A 1 116 ? -1.001 10.271 -13.984 1.00 76.62 116 PRO A N 1
ATOM 884 C CA . PRO A 1 116 ? -0.653 10.272 -12.556 1.00 76.62 116 PRO A CA 1
ATOM 885 C C . PRO A 1 116 ? -1.721 9.650 -11.637 1.00 76.62 116 PRO A C 1
ATOM 887 O O . PRO A 1 116 ? -1.406 9.188 -10.538 1.00 76.62 116 PRO A O 1
ATOM 890 N N . ASN A 1 117 ? -2.979 9.620 -12.085 1.00 81.38 117 ASN A N 1
ATOM 891 C CA . ASN A 1 117 ? -4.113 9.098 -11.319 1.00 81.38 117 ASN A CA 1
ATOM 892 C C . ASN A 1 117 ? -4.396 7.604 -11.569 1.00 81.38 117 ASN A C 1
ATOM 894 O O . ASN A 1 117 ? -5.308 7.063 -10.945 1.00 81.38 117 ASN A O 1
ATOM 898 N N . ASP A 1 118 ? -3.658 6.949 -12.471 1.00 84.88 118 ASP A N 1
ATOM 899 C CA . ASP A 1 118 ? -3.801 5.520 -12.759 1.00 84.88 118 ASP A CA 1
ATOM 900 C C . ASP A 1 118 ? -2.761 4.659 -12.017 1.00 84.88 118 ASP A C 1
ATOM 902 O O . ASP A 1 118 ? -2.061 5.131 -11.114 1.00 84.88 118 ASP A O 1
ATOM 906 N N . GLY A 1 119 ? -2.714 3.369 -12.365 1.00 90.00 119 GLY A N 1
ATOM 907 C CA . GLY A 1 119 ? -1.617 2.482 -11.975 1.00 90.00 119 GLY A CA 1
ATOM 908 C C . GLY A 1 119 ? -1.755 1.847 -10.596 1.00 90.00 119 GLY A C 1
ATOM 909 O O . GLY A 1 119 ? -0.820 1.214 -10.124 1.00 90.00 119 GLY A O 1
ATOM 910 N N . TRP A 1 120 ? -2.900 1.986 -9.933 1.00 91.88 120 TRP A N 1
ATOM 911 C CA . TRP A 1 120 ? -3.152 1.310 -8.662 1.00 91.88 120 TRP A CA 1
ATOM 912 C C . TRP A 1 120 ? -3.198 -0.208 -8.822 1.00 91.88 120 TRP A C 1
ATOM 914 O O . TRP A 1 120 ? -3.840 -0.714 -9.744 1.00 91.88 120 TRP A O 1
ATOM 924 N N . GLN A 1 121 ? -2.601 -0.924 -7.866 1.00 88.81 121 GLN A N 1
ATOM 925 C CA . GLN A 1 121 ? -2.849 -2.352 -7.716 1.00 88.81 121 GLN A CA 1
ATOM 926 C C . GLN A 1 121 ? -4.354 -2.610 -7.531 1.00 88.81 121 GLN A C 1
ATOM 928 O O . GLN A 1 121 ? -5.039 -1.941 -6.737 1.00 88.81 121 GLN A O 1
ATOM 933 N N . VAL A 1 122 ? -4.856 -3.581 -8.295 1.00 84.25 122 VAL A N 1
ATOM 934 C CA . VAL A 1 122 ? -6.257 -4.012 -8.285 1.00 84.25 122 VAL A CA 1
ATOM 935 C C . VAL A 1 122 ? -6.597 -4.673 -6.945 1.00 84.25 122 VAL A C 1
ATOM 937 O O . VAL A 1 122 ? -5.760 -5.322 -6.325 1.00 84.25 122 VAL A O 1
ATOM 940 N N . GLY A 1 123 ? -7.844 -4.511 -6.499 1.00 81.56 123 GLY A N 1
ATOM 941 C CA . GLY A 1 123 ? -8.340 -5.091 -5.248 1.00 81.56 123 GLY A CA 1
ATOM 942 C C . GLY A 1 123 ? -8.296 -4.120 -4.070 1.00 81.56 123 GLY A C 1
ATOM 943 O O . GLY A 1 123 ? -8.199 -2.904 -4.257 1.00 81.56 123 GLY A O 1
ATOM 944 N N . ALA A 1 124 ? -8.421 -4.649 -2.855 1.00 80.88 124 ALA A N 1
ATOM 945 C CA . ALA A 1 124 ? -8.407 -3.871 -1.617 1.00 80.88 124 ALA A CA 1
ATOM 946 C C . ALA A 1 124 ? -6.991 -3.393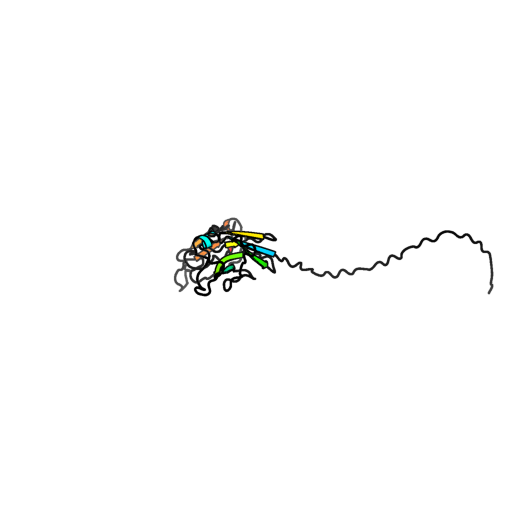 -1.242 1.00 80.88 124 ALA A C 1
ATOM 948 O O . ALA A 1 124 ? -6.004 -3.757 -1.885 1.00 80.88 124 ALA A O 1
ATOM 949 N N . ASN A 1 125 ? -6.883 -2.543 -0.217 1.00 85.69 125 ASN A N 1
ATOM 950 C CA . ASN A 1 125 ? -5.586 -2.249 0.394 1.00 85.69 125 ASN A CA 1
ATOM 951 C C . ASN A 1 125 ? -5.027 -3.528 1.031 1.00 85.69 125 ASN A C 1
ATOM 953 O O . ASN A 1 125 ? -5.770 -4.302 1.630 1.00 85.69 125 ASN A O 1
ATOM 957 N N . ARG A 1 126 ? -3.717 -3.740 0.914 1.00 87.94 126 ARG A N 1
ATOM 958 C CA . ARG A 1 126 ? -3.006 -4.788 1.650 1.00 87.94 126 ARG A CA 1
ATOM 959 C C . ARG A 1 126 ? -2.850 -4.357 3.102 1.00 87.94 126 ARG A C 1
ATOM 961 O O . ARG A 1 126 ? -2.724 -3.166 3.366 1.00 87.94 126 ARG A O 1
ATOM 968 N N . SER A 1 127 ? -2.824 -5.326 4.011 1.00 85.56 127 SER A N 1
ATOM 969 C CA . SER A 1 127 ? -2.585 -5.117 5.439 1.00 85.56 127 SER A CA 1
ATOM 970 C C . SER A 1 127 ? -1.328 -5.880 5.861 1.00 85.56 127 SER A C 1
ATOM 972 O O . SER A 1 127 ? -1.161 -7.039 5.473 1.00 85.56 127 SER A O 1
ATOM 974 N N . LEU A 1 128 ? -0.421 -5.225 6.590 1.00 84.44 128 LEU A N 1
ATOM 975 C CA . LEU A 1 128 ? 0.829 -5.810 7.081 1.00 84.44 128 LEU A CA 1
ATOM 976 C C . LEU A 1 128 ? 0.948 -5.669 8.599 1.00 84.44 128 LEU A C 1
ATOM 978 O O . LEU A 1 128 ? 1.138 -4.567 9.115 1.00 84.44 128 LEU A O 1
ATOM 982 N N . ASP A 1 129 ? 0.934 -6.811 9.280 1.00 82.19 129 ASP A N 1
ATOM 983 C CA . ASP A 1 129 ? 1.259 -6.937 10.699 1.00 82.19 129 ASP A CA 1
ATOM 984 C C . ASP A 1 129 ? 2.787 -6.912 10.873 1.00 82.19 129 ASP A C 1
ATOM 986 O O . ASP A 1 129 ? 3.499 -7.803 10.399 1.00 82.19 129 ASP A O 1
ATOM 990 N N . LEU A 1 130 ? 3.324 -5.875 11.523 1.00 74.81 130 LEU A N 1
ATOM 991 C CA . LEU A 1 130 ? 4.771 -5.734 11.686 1.00 74.81 130 LEU A CA 1
ATOM 992 C C . LEU A 1 130 ? 5.316 -6.540 12.851 1.00 74.81 130 LEU A C 1
ATOM 994 O O . LEU A 1 130 ? 5.454 -6.021 13.954 1.00 74.81 130 LEU A O 1
ATOM 998 N N . GLU A 1 131 ? 5.736 -7.771 12.587 1.00 65.62 131 GLU A N 1
ATOM 999 C CA . GLU A 1 131 ? 6.612 -8.556 13.460 1.00 65.62 131 GLU A CA 1
ATOM 1000 C C . GLU A 1 131 ? 8.076 -8.346 13.020 1.00 65.62 131 GLU A C 1
ATOM 1002 O O . GLU A 1 131 ? 8.405 -8.632 11.875 1.00 65.62 131 GLU A O 1
ATOM 1007 N N . ALA A 1 132 ? 8.920 -7.774 13.896 1.00 56.72 132 ALA A N 1
ATOM 1008 C CA . ALA A 1 132 ? 10.323 -7.344 13.697 1.00 56.72 132 ALA A CA 1
ATOM 1009 C C . ALA A 1 132 ? 11.031 -7.727 12.366 1.00 56.72 132 ALA A C 1
ATOM 1011 O O . ALA A 1 132 ? 11.152 -8.898 12.035 1.00 56.72 132 ALA A O 1
ATOM 1012 N N . SER A 1 133 ? 11.633 -6.747 11.669 1.00 61.12 133 SER A N 1
ATOM 1013 C CA . SER A 1 133 ? 12.362 -6.917 10.385 1.00 61.12 133 SER A CA 1
ATOM 1014 C C . SER A 1 133 ? 11.638 -7.822 9.380 1.00 61.12 133 SER A C 1
ATOM 1016 O O . SER A 1 133 ? 12.103 -8.908 9.035 1.00 61.12 133 SER A O 1
ATOM 1018 N N . THR A 1 134 ? 10.479 -7.361 8.922 1.00 77.44 134 THR A N 1
ATOM 1019 C CA . THR A 1 134 ? 9.601 -8.102 8.015 1.00 77.44 134 THR A CA 1
ATOM 1020 C C . THR A 1 134 ? 10.010 -7.888 6.557 1.00 77.44 134 THR A C 1
ATOM 1022 O O . THR A 1 134 ? 10.305 -6.769 6.136 1.00 77.44 134 THR A O 1
ATOM 1025 N N . ARG A 1 135 ? 9.981 -8.948 5.749 1.00 87.75 135 ARG A N 1
ATOM 1026 C CA . ARG A 1 135 ? 9.993 -8.846 4.286 1.00 87.75 135 ARG A CA 1
ATOM 1027 C C . ARG A 1 135 ? 8.610 -9.219 3.769 1.00 87.75 135 ARG A C 1
ATOM 1029 O O . ARG A 1 135 ? 8.086 -10.261 4.151 1.00 87.75 135 ARG A O 1
ATOM 1036 N N . PHE A 1 136 ? 8.034 -8.361 2.936 1.00 89.50 136 PHE A N 1
ATOM 1037 C CA . PHE A 1 136 ? 6.751 -8.586 2.285 1.00 89.50 136 PHE A CA 1
ATOM 1038 C C . PHE A 1 136 ? 6.976 -8.786 0.789 1.00 89.50 136 PHE A C 1
ATOM 1040 O O . PHE A 1 136 ? 7.515 -7.899 0.132 1.00 89.50 136 PHE A O 1
ATOM 1047 N N . GLU A 1 137 ? 6.542 -9.928 0.264 1.00 90.62 137 GLU A N 1
ATOM 1048 C CA . GLU A 1 137 ? 6.662 -10.285 -1.151 1.00 90.62 137 GLU A CA 1
ATOM 1049 C C . GLU A 1 137 ? 5.269 -10.506 -1.746 1.00 90.62 137 GLU A C 1
ATOM 1051 O O . GLU A 1 137 ? 4.427 -11.162 -1.130 1.00 90.62 137 GLU A O 1
ATOM 1056 N N . ALA A 1 138 ? 5.018 -9.961 -2.936 1.00 89.50 138 ALA A N 1
ATOM 1057 C CA . ALA A 1 138 ? 3.793 -10.215 -3.693 1.00 89.50 138 ALA A CA 1
ATOM 1058 C C . ALA A 1 138 ? 4.009 -9.987 -5.192 1.00 89.50 138 ALA A C 1
ATOM 1060 O O . ALA A 1 138 ? 4.863 -9.189 -5.578 1.00 89.50 138 ALA A O 1
ATOM 1061 N N . MET A 1 139 ? 3.183 -10.603 -6.040 1.00 90.19 139 MET A N 1
ATOM 1062 C CA . MET A 1 139 ? 3.075 -10.164 -7.432 1.00 90.19 139 MET A CA 1
ATOM 1063 C C . MET A 1 139 ? 2.219 -8.899 -7.513 1.00 90.19 139 MET A C 1
ATOM 1065 O O . MET A 1 139 ? 1.272 -8.717 -6.739 1.00 90.19 139 MET A O 1
ATOM 1069 N N . PHE A 1 140 ? 2.508 -8.014 -8.466 1.00 90.44 140 PHE A N 1
ATOM 1070 C CA . PHE A 1 140 ? 1.679 -6.824 -8.656 1.00 90.44 140 PHE A CA 1
ATOM 1071 C C . PHE A 1 140 ? 0.248 -7.192 -9.065 1.00 90.44 140 PHE A C 1
ATOM 1073 O O . PHE A 1 140 ? -0.708 -6.590 -8.573 1.00 90.44 140 PHE A O 1
ATOM 1080 N N . SER A 1 141 ? 0.086 -8.222 -9.895 1.00 86.00 141 SER A N 1
ATOM 1081 C CA . SER A 1 141 ? -1.226 -8.723 -10.324 1.00 86.00 141 SER A CA 1
ATOM 1082 C C . SER A 1 141 ? -1.964 -9.534 -9.263 1.00 86.00 141 SER A C 1
ATOM 1084 O O . SER A 1 141 ? -3.168 -9.759 -9.426 1.00 86.00 141 SER A O 1
ATOM 1086 N N . ASP A 1 142 ? -1.304 -9.929 -8.171 1.00 84.19 142 ASP A N 1
ATOM 1087 C CA . ASP A 1 142 ? -2.014 -10.521 -7.045 1.00 84.19 142 ASP A CA 1
ATOM 1088 C C . ASP A 1 142 ? -2.966 -9.471 -6.477 1.00 84.19 142 ASP A C 1
ATOM 1090 O O . ASP A 1 142 ? -2.565 -8.372 -6.078 1.00 84.19 142 ASP A O 1
ATOM 1094 N N . SER A 1 143 ? -4.247 -9.812 -6.421 1.00 63.91 143 SER A N 1
ATOM 1095 C CA . SER A 1 143 ? -5.203 -9.010 -5.669 1.00 63.91 143 SER A CA 1
ATOM 1096 C C . SER A 1 143 ? -4.980 -9.277 -4.187 1.00 63.91 143 SER A C 1
ATOM 1098 O O . SER A 1 143 ? -4.852 -10.429 -3.776 1.00 63.91 143 SER A O 1
ATOM 1100 N N . ALA A 1 144 ? -4.933 -8.221 -3.376 1.00 60.75 144 ALA A N 1
ATOM 1101 C CA . ALA A 1 144 ? -5.081 -8.392 -1.939 1.00 60.75 144 ALA A CA 1
ATOM 1102 C C . ALA A 1 144 ? -6.453 -9.035 -1.700 1.00 60.75 144 ALA A C 1
ATOM 1104 O O . ALA A 1 144 ? -7.472 -8.438 -2.064 1.00 60.75 144 ALA A O 1
ATOM 1105 N N . GLU A 1 145 ? -6.486 -10.255 -1.162 1.00 54.91 145 GLU A N 1
ATOM 1106 C CA . GLU A 1 145 ? -7.744 -10.822 -0.685 1.00 54.91 145 GLU A CA 1
ATOM 1107 C C . GLU A 1 145 ? -8.295 -9.884 0.390 1.00 54.91 145 GLU A C 1
ATOM 1109 O O . GLU A 1 145 ? -7.540 -9.372 1.223 1.00 54.91 145 GLU A O 1
ATOM 1114 N N . LEU A 1 146 ? -9.605 -9.623 0.350 1.00 48.62 146 LEU A N 1
ATOM 1115 C CA . LEU A 1 146 ? -10.275 -9.007 1.486 1.00 48.62 146 LEU A CA 1
ATOM 1116 C C . LEU A 1 146 ? -9.990 -9.923 2.674 1.00 48.62 146 LEU A C 1
ATOM 1118 O O . LEU A 1 146 ? -10.415 -11.079 2.675 1.00 48.62 146 LEU A O 1
ATOM 1122 N N . ARG A 1 147 ? -9.236 -9.437 3.664 1.00 44.38 147 ARG A N 1
ATOM 1123 C CA . ARG A 1 147 ? -9.263 -10.072 4.977 1.00 44.38 147 ARG A CA 1
ATOM 1124 C C . ARG A 1 147 ? -10.727 -9.949 5.380 1.00 44.38 147 ARG A C 1
ATOM 1126 O O . ARG A 1 147 ? -11.219 -8.830 5.478 1.00 44.38 147 ARG A O 1
ATOM 1133 N N . GLU A 1 148 ? -11.444 -11.070 5.451 1.00 41.91 148 GLU A N 1
ATOM 1134 C CA . GLU A 1 148 ? -12.805 -11.060 5.985 1.00 41.91 148 GLU A CA 1
ATOM 1135 C C . GLU A 1 148 ? -12.710 -10.334 7.326 1.00 41.91 148 GLU A C 1
ATOM 1137 O O . GLU A 1 148 ? -11.912 -10.784 8.162 1.00 41.91 148 GLU A O 1
ATOM 1142 N N . PRO A 1 149 ? -13.416 -9.206 7.513 1.00 45.69 149 PRO A N 1
ATOM 1143 C CA . PRO A 1 149 ? -13.366 -8.476 8.764 1.00 45.69 149 PRO A CA 1
ATOM 1144 C C . PRO A 1 149 ? -13.658 -9.469 9.885 1.00 45.69 149 PRO A C 1
ATOM 1146 O O . PRO A 1 149 ? -14.753 -10.039 9.963 1.00 45.69 149 PRO A O 1
ATOM 1149 N N . SER A 1 150 ? -12.661 -9.776 10.716 1.00 44.31 150 SER A N 1
ATOM 1150 C CA . SER A 1 150 ? -12.855 -10.719 11.810 1.00 44.31 150 SER A CA 1
ATOM 1151 C C . SER A 1 150 ? -13.422 -9.947 12.985 1.00 44.31 150 SER A C 1
ATOM 1153 O O . SER A 1 150 ? -12.752 -9.738 13.994 1.00 44.31 150 SER A O 1
ATOM 1155 N N . PHE A 1 151 ? -14.671 -9.517 12.841 1.00 50.66 151 PHE A N 1
ATOM 1156 C CA . PHE A 1 151 ? -15.404 -8.914 13.933 1.00 50.66 151 PHE A CA 1
ATOM 1157 C C . PHE A 1 151 ? -15.499 -9.935 15.063 1.00 50.66 151 PHE A C 1
ATOM 1159 O O . PHE A 1 151 ? -16.186 -10.952 14.960 1.00 50.66 151 PHE A O 1
ATOM 1166 N N . SER A 1 152 ? -14.775 -9.690 16.150 1.00 59.06 152 SER A N 1
ATOM 1167 C CA . SER A 1 152 ? -14.819 -10.571 17.320 1.00 59.06 152 SER A CA 1
ATOM 1168 C C . SER A 1 152 ? -16.076 -10.333 18.176 1.00 59.06 152 SER A C 1
ATOM 1170 O O . SER A 1 152 ? -16.450 -11.189 18.983 1.00 59.06 152 SER A O 1
ATOM 1172 N N . GLY A 1 153 ? -16.733 -9.181 17.998 1.00 66.38 153 GLY A N 1
ATOM 1173 C CA . GLY A 1 153 ? -17.947 -8.765 18.702 1.00 66.38 153 GLY A CA 1
ATOM 1174 C C . GLY A 1 153 ? -19.260 -9.034 17.955 1.00 66.38 153 GLY A C 1
ATOM 1175 O O . GLY A 1 153 ? -19.308 -9.712 16.931 1.00 66.38 153 GLY A O 1
ATOM 1176 N N . VAL A 1 154 ? -20.356 -8.496 18.493 1.00 75.56 154 VAL A N 1
ATOM 1177 C CA . VAL A 1 154 ? -21.710 -8.615 17.924 1.00 75.56 154 VAL A CA 1
ATOM 1178 C C . VAL A 1 154 ? -22.165 -7.254 17.411 1.00 75.56 154 VAL A C 1
ATOM 1180 O O . VAL A 1 154 ? -22.017 -6.253 18.109 1.00 75.56 154 VAL A O 1
ATOM 1183 N N . PHE A 1 155 ? -22.763 -7.223 16.220 1.00 74.69 155 PHE A N 1
ATOM 1184 C CA . PHE A 1 155 ? -23.456 -6.039 15.718 1.00 74.69 155 PHE A CA 1
ATOM 1185 C C . PHE A 1 155 ? -24.949 -6.140 15.977 1.00 74.69 155 PHE A C 1
ATOM 1187 O O . PHE A 1 155 ? -25.606 -7.093 15.555 1.00 74.69 155 PHE A O 1
ATOM 1194 N N . GLU A 1 156 ? -25.487 -5.113 16.618 1.00 82.75 156 GLU A N 1
ATOM 1195 C CA . GLU A 1 156 ? -26.919 -4.881 16.678 1.00 82.75 156 GLU A CA 1
ATOM 1196 C C . GLU A 1 156 ? -27.294 -3.820 15.648 1.00 82.75 156 GLU A C 1
ATOM 1198 O O . GLU A 1 156 ? -26.729 -2.723 15.601 1.00 82.75 156 GLU A O 1
ATOM 1203 N N . PHE A 1 157 ? -28.252 -4.166 14.796 1.00 81.38 157 PHE A N 1
ATOM 1204 C CA . PHE A 1 157 ? -28.810 -3.257 13.813 1.00 81.38 157 PHE A CA 1
ATOM 1205 C C . PHE A 1 157 ? -30.186 -2.799 14.279 1.00 81.38 157 PHE A C 1
ATOM 1207 O O . PHE A 1 157 ? -31.083 -3.618 14.485 1.00 81.38 157 PHE A O 1
ATOM 1214 N N . HIS A 1 158 ? -30.357 -1.487 14.430 1.00 81.25 158 HIS A N 1
ATOM 1215 C CA . HIS A 1 158 ? -31.655 -0.900 14.731 1.00 81.25 158 HIS A CA 1
ATOM 1216 C C . HIS A 1 158 ? -32.139 -0.118 13.514 1.00 81.25 158 HIS A C 1
ATOM 1218 O O . HIS A 1 158 ? -31.656 0.980 13.215 1.00 81.25 158 HIS A O 1
ATOM 1224 N N . GLU A 1 159 ? -33.104 -0.706 12.814 1.00 81.62 159 GLU A N 1
ATOM 1225 C CA . GLU A 1 159 ? -33.812 -0.055 11.717 1.00 81.62 159 GLU A CA 1
ATOM 1226 C C . GLU A 1 159 ? -34.698 1.075 12.233 1.00 81.62 159 GLU A C 1
ATOM 1228 O O . GLU A 1 159 ? -35.316 0.962 13.294 1.00 81.62 159 GLU A O 1
ATOM 1233 N N . ASP A 1 160 ? -34.756 2.166 11.465 1.00 84.38 160 ASP A N 1
ATOM 1234 C CA . ASP A 1 160 ? -35.650 3.299 11.709 1.00 84.38 160 ASP A CA 1
ATOM 1235 C C . ASP A 1 160 ? -35.629 3.827 13.155 1.00 84.38 160 ASP A C 1
ATOM 1237 O O . ASP A 1 160 ? -36.630 4.332 13.676 1.00 84.38 160 ASP A O 1
ATOM 1241 N N . PHE A 1 161 ? -34.461 3.779 13.802 1.00 85.19 161 PHE A N 1
ATOM 1242 C CA . PHE A 1 161 ? -34.291 4.284 15.152 1.00 85.19 161 PHE A C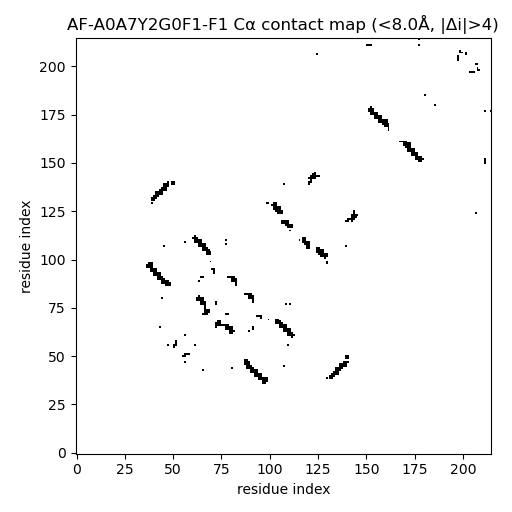A 1
ATOM 1243 C C . PHE A 1 161 ? -34.684 5.761 15.218 1.00 85.19 161 PHE A C 1
ATOM 1245 O O . PHE A 1 161 ? -34.149 6.631 14.516 1.00 85.19 161 PHE A O 1
ATOM 1252 N N . LYS A 1 162 ? -35.646 6.042 16.094 1.00 85.44 162 LYS A N 1
ATOM 1253 C CA . LYS A 1 162 ? -36.130 7.380 16.395 1.00 85.44 162 LYS A CA 1
ATOM 1254 C C . LYS A 1 162 ? -36.451 7.447 17.888 1.00 85.44 162 LYS A C 1
ATOM 1256 O O . LYS A 1 162 ? -37.315 6.701 18.336 1.00 85.44 162 LYS A O 1
ATOM 1261 N N . PRO A 1 163 ? -35.815 8.347 18.654 1.00 83.38 163 PRO A N 1
ATOM 1262 C CA . PRO A 1 163 ? -36.224 8.585 20.033 1.00 83.38 163 PRO A CA 1
ATOM 1263 C C . PRO A 1 163 ? -37.671 9.094 20.085 1.00 83.38 163 PRO A C 1
ATOM 1265 O O . PRO A 1 163 ? -38.040 9.941 19.263 1.00 83.38 163 PRO A O 1
ATOM 1268 N N . ASP A 1 164 ? -38.449 8.614 21.061 1.00 79.75 164 ASP A N 1
ATOM 1269 C CA . ASP A 1 164 ? -39.909 8.805 21.153 1.00 79.75 164 ASP A CA 1
ATOM 1270 C C . ASP A 1 164 ? -40.358 10.281 21.097 1.00 79.75 164 ASP A C 1
ATOM 1272 O O . ASP A 1 164 ? -41.431 10.576 20.573 1.00 79.75 164 ASP A O 1
ATOM 1276 N N . ASP A 1 165 ? -39.489 11.221 21.489 1.00 82.81 165 ASP A N 1
ATOM 1277 C CA . ASP A 1 165 ? -39.759 12.669 21.507 1.00 82.81 165 ASP A CA 1
ATOM 1278 C C . ASP A 1 165 ? -38.850 13.505 20.580 1.00 82.81 165 ASP A C 1
ATOM 1280 O O . ASP A 1 165 ? -38.727 14.724 20.724 1.00 82.81 165 ASP A O 1
ATOM 1284 N N . SER A 1 166 ? -38.177 12.881 19.608 1.00 80.19 166 SER A N 1
ATOM 1285 C CA . SER A 1 166 ? -37.255 13.597 18.719 1.00 80.19 166 SER A CA 1
ATOM 1286 C C . SER A 1 166 ? -37.951 14.183 17.478 1.00 80.19 166 SER A C 1
ATOM 1288 O O . SER A 1 166 ? -38.670 13.462 16.774 1.00 80.19 166 SER A O 1
ATOM 1290 N N . PRO A 1 167 ? -37.689 15.459 17.112 1.00 83.25 167 PRO A N 1
ATOM 1291 C CA . PRO A 1 167 ? -38.114 16.016 15.826 1.00 83.25 167 PRO A CA 1
ATOM 1292 C C . PRO A 1 167 ? -37.287 15.468 14.649 1.00 83.25 167 PRO A C 1
ATOM 1294 O O . PRO A 1 167 ? -37.574 15.780 13.491 1.00 83.25 167 PRO A O 1
ATOM 1297 N N . LEU A 1 168 ? -36.240 14.680 14.927 1.00 80.62 168 LEU A N 1
ATOM 1298 C CA . LEU A 1 168 ? -35.394 14.077 13.908 1.00 80.62 168 LEU A CA 1
ATOM 1299 C C . LEU A 1 168 ? -36.148 12.980 13.151 1.00 80.62 168 LEU A C 1
ATOM 1301 O O . LEU A 1 168 ? -37.044 12.308 13.664 1.00 80.62 168 LEU A O 1
ATOM 1305 N N . ARG A 1 169 ? -35.762 12.801 11.889 1.00 80.06 169 ARG A N 1
ATOM 1306 C CA . ARG A 1 169 ? -36.231 11.675 11.080 1.00 80.06 169 ARG A CA 1
ATOM 1307 C C . ARG A 1 169 ? -35.598 10.385 11.600 1.00 80.06 169 ARG A C 1
ATOM 1309 O O . ARG A 1 169 ? -34.447 10.417 12.027 1.00 80.06 169 ARG A O 1
ATOM 1316 N N . ALA A 1 170 ? -36.332 9.282 11.487 1.00 83.25 170 ALA A N 1
ATOM 1317 C CA . ALA A 1 170 ? -35.811 7.946 11.739 1.00 83.25 170 ALA A CA 1
ATOM 1318 C C . ALA A 1 170 ? -34.543 7.680 10.909 1.00 83.25 170 ALA A C 1
ATOM 1320 O O . ALA A 1 170 ? -34.393 8.193 9.784 1.00 83.25 170 ALA A O 1
ATOM 1321 N N . ARG A 1 171 ? -33.604 6.943 11.498 1.00 78.00 171 ARG A N 1
ATOM 1322 C CA . ARG A 1 171 ? -32.337 6.558 10.875 1.00 78.00 171 ARG A CA 1
ATOM 1323 C C . ARG A 1 171 ? -31.980 5.149 11.298 1.00 78.00 171 ARG A C 1
ATOM 1325 O O . ARG A 1 171 ? -32.163 4.791 12.452 1.00 78.00 171 ARG A O 1
ATOM 1332 N N . ASN A 1 172 ? -31.386 4.408 10.381 1.00 81.12 172 ASN A N 1
ATOM 1333 C CA . ASN A 1 172 ? -30.744 3.156 10.730 1.00 81.12 172 ASN A CA 1
ATOM 1334 C C . ASN A 1 172 ? -29.485 3.458 11.548 1.00 81.12 172 ASN A C 1
ATOM 1336 O O . ASN A 1 172 ? -28.716 4.355 11.185 1.00 81.12 172 ASN A O 1
ATOM 1340 N N . ILE A 1 173 ? -29.291 2.729 12.642 1.00 83.31 173 ILE A N 1
ATOM 1341 C CA . ILE A 1 173 ? -28.077 2.791 13.456 1.00 83.31 173 ILE A CA 1
ATOM 1342 C C . ILE A 1 173 ? -27.499 1.387 13.617 1.00 83.31 173 ILE A C 1
ATOM 1344 O O . ILE A 1 173 ? -28.234 0.404 13.711 1.00 83.31 173 ILE A O 1
ATOM 1348 N N . PHE A 1 174 ? -26.175 1.319 13.668 1.00 80.12 174 PHE A N 1
ATOM 1349 C CA . PHE A 1 174 ? -25.430 0.113 14.001 1.00 80.12 174 PHE A CA 1
ATOM 1350 C C . PHE A 1 174 ? -24.773 0.320 15.362 1.00 80.12 174 PHE A C 1
ATOM 1352 O O . PHE A 1 174 ? -24.235 1.396 15.635 1.00 80.12 174 PHE A O 1
ATOM 1359 N N . VAL A 1 175 ? -24.818 -0.705 16.204 1.00 84.75 175 VAL A N 1
ATOM 136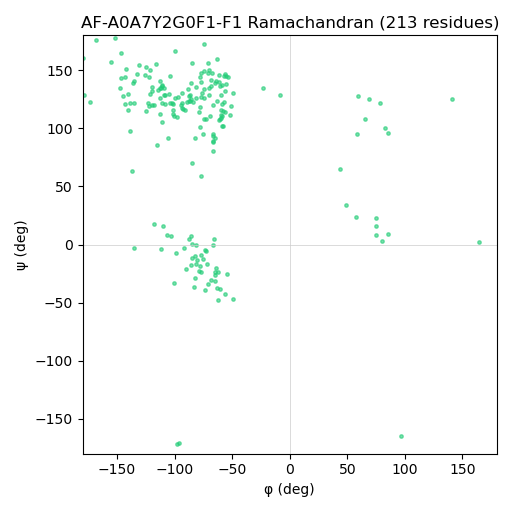0 C CA . VAL A 1 175 ? -24.164 -0.734 17.511 1.00 84.75 175 VAL A CA 1
ATOM 1361 C C . VAL A 1 175 ? -23.221 -1.925 17.530 1.00 84.75 175 VAL A C 1
ATOM 1363 O O . VAL A 1 175 ? -23.652 -3.064 17.383 1.00 84.75 175 VAL A O 1
ATOM 1366 N N . TYR A 1 176 ? -21.931 -1.658 17.706 1.00 83.00 176 TYR A N 1
ATOM 1367 C CA . TYR A 1 176 ? -20.945 -2.699 17.966 1.00 83.00 176 TYR A CA 1
ATOM 1368 C C . TYR A 1 176 ? -20.875 -2.976 19.468 1.00 83.00 176 TYR A C 1
ATOM 1370 O O . TYR A 1 176 ? -20.704 -2.051 20.268 1.00 83.00 176 TYR A O 1
ATOM 1378 N N . LEU A 1 177 ? -20.984 -4.247 19.844 1.00 83.38 177 LEU A N 1
ATOM 1379 C CA . LEU A 1 177 ? -20.814 -4.722 21.209 1.00 83.38 177 LEU A CA 1
ATOM 1380 C C . LEU A 1 177 ? -19.554 -5.592 21.292 1.00 83.38 177 LEU A C 1
ATOM 1382 O O . LEU A 1 177 ? -19.446 -6.563 20.536 1.00 83.38 177 LEU A O 1
ATOM 1386 N N . PRO A 1 178 ? -18.615 -5.294 22.212 1.00 81.06 178 PRO A N 1
ATOM 1387 C CA . PRO A 1 178 ? -17.386 -6.066 22.335 1.00 81.06 178 PRO A CA 1
ATOM 1388 C C . PRO A 1 178 ? -17.670 -7.524 22.745 1.00 81.06 178 PRO A C 1
ATOM 1390 O O . PRO A 1 178 ? -18.725 -7.819 23.326 1.00 81.06 178 PRO A O 1
ATOM 1393 N N . PRO A 1 179 ? -16.726 -8.450 22.495 1.00 76.69 179 PRO A N 1
ATOM 1394 C CA . PRO A 1 179 ? -16.858 -9.846 22.897 1.00 76.69 179 PRO A CA 1
ATOM 1395 C C . PRO A 1 179 ? -17.261 -9.993 24.372 1.00 76.69 179 PRO A C 1
ATOM 1397 O O . PRO A 1 179 ? -16.666 -9.393 25.267 1.00 76.69 179 PRO A O 1
ATOM 1400 N N . GLY A 1 180 ? -18.285 -10.808 24.639 1.00 77.12 180 GLY A N 1
ATOM 1401 C CA . GLY A 1 180 ? -18.750 -11.090 26.002 1.00 77.12 180 GLY A CA 1
ATOM 1402 C C . GLY A 1 180 ? -19.648 -10.020 26.639 1.00 77.12 180 GLY A C 1
ATOM 1403 O O . GLY A 1 180 ? -20.076 -10.229 27.778 1.00 77.12 180 GLY A O 1
ATOM 1404 N N . TYR A 1 181 ? -20.004 -8.939 25.924 1.00 83.50 181 TYR A N 1
ATOM 1405 C CA . TYR A 1 181 ? -20.853 -7.849 26.438 1.00 83.50 181 TYR A CA 1
ATOM 1406 C C . TYR A 1 181 ? -22.139 -8.348 27.118 1.00 83.50 181 TYR A C 1
ATOM 1408 O O . TYR A 1 181 ? -22.430 -7.964 28.243 1.00 83.50 181 TYR A O 1
ATOM 1416 N N . GLY A 1 182 ? -22.873 -9.275 26.491 1.00 81.06 182 GLY A N 1
ATOM 1417 C CA . GLY A 1 182 ? -24.135 -9.803 27.035 1.00 81.06 182 GLY A CA 1
ATOM 1418 C C . GLY A 1 182 ? -23.994 -10.765 28.224 1.00 81.06 182 GLY A C 1
ATOM 1419 O O . GLY A 1 182 ? -24.999 -11.211 28.770 1.00 81.06 182 GLY A O 1
ATOM 1420 N N . THR A 1 183 ? -22.767 -11.122 28.612 1.00 83.81 183 THR A N 1
ATOM 1421 C CA . THR A 1 183 ? -22.488 -12.091 29.691 1.00 83.81 183 THR A CA 1
ATOM 1422 C C . THR A 1 183 ? -21.863 -11.460 30.933 1.00 83.81 183 THR A C 1
ATOM 1424 O O . THR A 1 183 ? -21.662 -12.153 31.930 1.00 83.81 183 THR A O 1
ATOM 1427 N N . SER A 1 184 ? -21.562 -10.160 30.885 1.00 83.44 184 SER A N 1
ATOM 1428 C CA . SER A 1 184 ? -20.936 -9.413 31.972 1.00 83.44 184 SER A CA 1
ATOM 1429 C C . SER A 1 184 ? -21.771 -8.193 32.359 1.00 83.44 184 S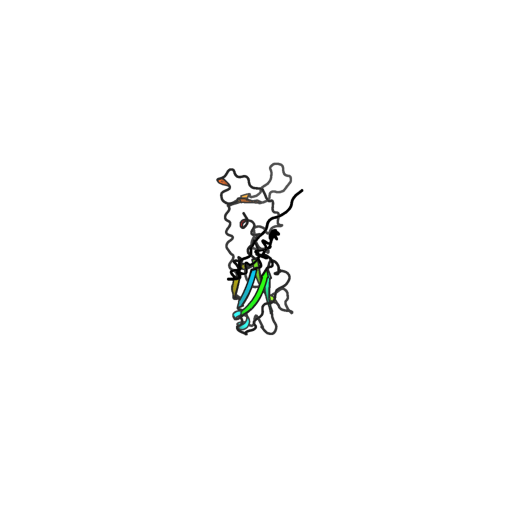ER A C 1
ATOM 1431 O O . SER A 1 184 ? -22.432 -7.594 31.519 1.00 83.44 184 SER A O 1
ATOM 1433 N N . ASP A 1 185 ? -21.661 -7.764 33.617 1.00 87.12 185 ASP A N 1
ATOM 1434 C CA . ASP A 1 185 ? -22.180 -6.472 34.092 1.00 87.12 185 ASP A CA 1
ATOM 1435 C C . ASP A 1 185 ? -21.179 -5.313 33.867 1.00 87.12 185 ASP A C 1
ATOM 1437 O O . ASP A 1 185 ? -21.376 -4.190 34.350 1.00 87.12 185 ASP A O 1
ATOM 1441 N N . THR A 1 186 ? -20.071 -5.570 33.156 1.00 83.81 186 THR A N 1
ATOM 1442 C CA . THR A 1 186 ? -19.067 -4.557 32.801 1.00 83.81 186 THR A CA 1
ATOM 1443 C C . THR A 1 186 ? -19.699 -3.448 31.964 1.00 83.81 186 THR A C 1
ATOM 1445 O O . THR A 1 186 ? -20.314 -3.694 30.930 1.00 83.81 186 THR A O 1
ATOM 1448 N N . ARG A 1 187 ? -19.494 -2.194 32.376 1.00 86.44 187 ARG A N 1
ATOM 1449 C CA . ARG A 1 187 ? -19.890 -1.021 31.589 1.00 86.44 187 ARG A CA 1
ATOM 1450 C C . ARG A 1 187 ? -18.725 -0.550 30.733 1.00 86.44 187 ARG A C 1
ATOM 1452 O O . ARG A 1 187 ? -17.636 -0.323 31.254 1.00 86.44 187 ARG A O 1
ATOM 1459 N N . TYR A 1 188 ? -18.990 -0.349 29.450 1.00 82.25 188 TYR A N 1
ATOM 1460 C CA . TYR A 1 188 ? -18.014 0.123 28.474 1.00 82.25 188 TYR A CA 1
ATOM 1461 C C . TYR A 1 188 ? -18.266 1.605 28.153 1.00 82.25 188 TYR A C 1
ATOM 1463 O O . TYR A 1 188 ? -19.424 2.040 28.164 1.00 82.25 188 TYR A O 1
ATOM 1471 N N . PRO A 1 189 ? -17.218 2.408 27.899 1.00 84.38 189 PRO A N 1
ATOM 1472 C CA . PRO A 1 189 ? -17.394 3.750 27.355 1.00 84.38 189 PRO A CA 1
ATOM 1473 C C . PRO A 1 189 ? -18.063 3.674 25.975 1.00 84.38 189 PRO A C 1
ATOM 1475 O O . PRO A 1 189 ? -17.820 2.742 25.214 1.00 84.38 189 PRO A O 1
ATOM 1478 N N . VAL A 1 190 ? -18.904 4.660 25.654 1.00 88.62 190 VAL A N 1
ATOM 1479 C CA . VAL A 1 190 ? -19.618 4.715 24.369 1.00 88.62 190 VAL A CA 1
ATOM 1480 C C . VAL A 1 190 ? -18.938 5.727 23.456 1.00 88.62 190 VAL A C 1
ATOM 1482 O O . VAL A 1 190 ? -18.837 6.906 23.801 1.00 88.62 190 VAL A O 1
ATOM 1485 N N . LEU A 1 191 ? -18.497 5.266 22.287 1.00 82.25 191 LEU A N 1
ATOM 1486 C CA . LEU A 1 191 ? -17.980 6.103 21.212 1.00 82.25 191 LEU A CA 1
ATOM 1487 C C . LEU A 1 191 ? -19.064 6.279 20.142 1.00 82.25 191 LEU A C 1
ATOM 1489 O O . LEU A 1 191 ? -19.524 5.306 19.553 1.00 82.25 191 LEU A O 1
ATOM 1493 N N . TYR A 1 192 ? -19.460 7.525 19.879 1.00 82.19 192 TYR A N 1
ATOM 1494 C CA . TYR A 1 192 ? -20.352 7.853 18.767 1.00 82.19 192 TYR A CA 1
ATOM 1495 C C . TYR A 1 192 ? -19.517 8.212 17.544 1.00 82.19 192 TYR A C 1
ATOM 1497 O O . TYR A 1 192 ? -18.786 9.203 17.560 1.00 82.19 192 TYR A O 1
ATOM 1505 N N . MET A 1 193 ? -19.644 7.420 16.484 1.00 74.50 193 MET A N 1
ATOM 1506 C CA . MET A 1 193 ? -19.001 7.688 15.202 1.00 74.50 193 MET A CA 1
ATOM 1507 C C . MET A 1 193 ? -20.061 8.098 14.183 1.00 74.50 193 MET A C 1
ATOM 1509 O O . MET A 1 193 ? -21.082 7.433 14.016 1.00 74.50 193 MET A O 1
ATOM 1513 N N . HIS A 1 194 ? -19.822 9.222 13.515 1.00 68.81 194 HIS A N 1
ATOM 1514 C CA . HIS A 1 194 ? -20.627 9.696 12.399 1.00 68.81 194 HIS A CA 1
ATOM 1515 C C . HIS A 1 194 ? -19.728 9.753 11.175 1.00 68.81 194 HIS A C 1
ATOM 1517 O O . HIS A 1 194 ? -18.758 10.504 11.168 1.00 68.81 194 HIS A O 1
ATOM 1523 N N . ASP A 1 195 ? -20.071 9.013 10.135 1.00 58.09 195 ASP A N 1
ATOM 1524 C CA . ASP A 1 195 ? -19.431 9.154 8.836 1.00 58.09 195 ASP A CA 1
ATOM 1525 C C . ASP A 1 195 ? -20.518 9.130 7.755 1.00 58.09 195 ASP A C 1
ATOM 1527 O O . ASP A 1 195 ? -21.558 8.482 7.884 1.00 58.09 195 ASP A O 1
ATOM 1531 N N . GLY A 1 196 ? -20.355 10.008 6.767 1.00 51.75 196 GLY A N 1
ATOM 1532 C CA . GLY A 1 196 ? -21.416 10.630 5.968 1.00 51.75 196 GLY A CA 1
ATOM 1533 C C . GLY A 1 196 ? -22.214 9.697 5.054 1.00 51.75 196 GLY A C 1
ATOM 1534 O O . GLY A 1 196 ? -23.114 10.188 4.361 1.00 51.75 196 GLY A O 1
ATOM 1535 N N . ARG A 1 197 ? -21.877 8.400 5.058 1.00 50.62 197 ARG A N 1
ATOM 1536 C CA . ARG A 1 197 ? -22.609 7.216 4.565 1.00 50.62 197 ARG A CA 1
ATOM 1537 C C . ARG A 1 197 ? -21.708 5.974 4.427 1.00 50.62 197 ARG A C 1
ATOM 1539 O O . ARG A 1 197 ? -22.232 4.943 4.029 1.00 50.62 197 ARG A O 1
ATOM 1546 N N . ASN A 1 198 ? -20.419 6.036 4.777 1.00 51.84 198 ASN A N 1
ATOM 1547 C CA . ASN A 1 198 ? -19.426 5.042 4.349 1.00 51.84 198 ASN A CA 1
ATOM 1548 C C . ASN A 1 198 ? -18.954 4.067 5.445 1.00 51.84 198 ASN A C 1
ATOM 1550 O O . ASN A 1 198 ? -18.058 3.273 5.186 1.00 51.84 198 ASN A O 1
ATOM 1554 N N . ILE A 1 199 ? -19.559 4.052 6.641 1.00 51.56 199 ILE A N 1
ATOM 1555 C CA . ILE A 1 199 ? -19.079 3.164 7.721 1.00 51.56 199 ILE A CA 1
ATOM 1556 C C . ILE A 1 199 ? -19.317 1.674 7.408 1.00 51.56 199 ILE A C 1
ATOM 1558 O O . ILE A 1 199 ? -18.544 0.838 7.861 1.00 51.56 199 ILE A O 1
ATOM 1562 N N . PHE A 1 200 ? -20.367 1.320 6.654 1.00 50.03 200 PHE A N 1
ATOM 1563 C CA . PHE A 1 200 ? -20.821 -0.081 6.561 1.00 50.03 200 PHE A CA 1
ATOM 1564 C C . PHE A 1 200 ? -21.158 -0.580 5.148 1.00 50.03 200 PHE A C 1
ATOM 1566 O O . PHE A 1 200 ? -21.499 -1.750 4.996 1.00 50.03 200 PHE A O 1
ATOM 1573 N N . ASP A 1 201 ? -21.082 0.270 4.117 1.00 41.56 201 ASP A N 1
ATOM 1574 C CA . ASP A 1 201 ? -21.262 -0.155 2.722 1.00 41.56 201 ASP A CA 1
ATOM 1575 C C . ASP A 1 201 ? -19.896 -0.165 2.026 1.00 41.56 201 ASP A C 1
ATOM 1577 O O . ASP A 1 201 ? -19.425 0.844 1.503 1.00 41.56 201 ASP A O 1
ATOM 1581 N N . ALA A 1 202 ? -19.236 -1.323 2.055 1.00 42.69 202 ALA A N 1
ATOM 1582 C CA . ALA A 1 202 ? -17.920 -1.553 1.456 1.00 42.69 202 ALA A CA 1
ATOM 1583 C C . ALA A 1 202 ? -17.906 -1.441 -0.087 1.00 42.69 202 ALA A C 1
ATOM 1585 O O . ALA A 1 202 ? -16.886 -1.725 -0.717 1.00 42.69 202 ALA A O 1
ATOM 1586 N N . SER A 1 203 ? -19.022 -1.053 -0.719 1.00 42.75 203 SER A N 1
ATOM 1587 C CA . SER A 1 203 ? -19.116 -0.920 -2.173 1.00 42.75 203 SER A CA 1
ATOM 1588 C C . SER A 1 203 ? -18.652 0.437 -2.720 1.00 42.75 203 SER A C 1
ATOM 1590 O O . SER A 1 203 ? -18.301 0.505 -3.899 1.00 42.75 203 SER A O 1
ATOM 1592 N N . GLU A 1 204 ? -18.551 1.497 -1.904 1.00 41.44 204 GLU A N 1
ATOM 1593 C CA . GLU A 1 204 ? -18.124 2.820 -2.384 1.00 41.44 204 GLU A CA 1
ATOM 1594 C C . GLU A 1 204 ? -17.158 3.545 -1.426 1.00 41.44 204 GLU A C 1
ATOM 1596 O O . GLU A 1 204 ? -17.546 4.271 -0.519 1.00 41.44 204 GLU A O 1
ATOM 1601 N N . VAL A 1 205 ? -15.864 3.425 -1.741 1.00 40.19 205 VAL A N 1
ATOM 1602 C CA . VAL A 1 205 ? -14.775 4.352 -1.378 1.00 40.19 205 VAL A CA 1
ATOM 1603 C C . VAL A 1 205 ? -14.568 4.588 0.126 1.00 40.19 205 VAL A C 1
ATOM 1605 O O . VAL A 1 205 ? -15.099 5.521 0.729 1.00 40.19 205 VAL A O 1
ATOM 1608 N N . GLY A 1 206 ? -13.636 3.827 0.691 1.00 42.44 206 GLY A N 1
ATOM 1609 C CA . GLY A 1 206 ? -13.056 4.086 2.006 1.00 42.44 206 GLY A CA 1
ATOM 1610 C C . GLY A 1 206 ? -12.845 2.780 2.745 1.00 42.44 206 GLY A C 1
ATOM 1611 O O . GLY A 1 206 ? -13.769 1.986 2.856 1.00 42.44 206 GLY A O 1
ATOM 1612 N N . ALA A 1 207 ? -11.616 2.537 3.190 1.00 45.47 207 ALA A N 1
ATOM 1613 C CA . ALA A 1 207 ? -11.317 1.415 4.064 1.00 45.47 207 ALA A CA 1
ATOM 1614 C C . ALA A 1 207 ? -12.212 1.467 5.315 1.00 45.47 207 ALA A C 1
ATOM 1616 O O . ALA A 1 207 ? -12.515 2.552 5.820 1.00 45.47 207 ALA A O 1
ATOM 1617 N N . GLU A 1 208 ? -12.611 0.297 5.811 1.00 49.53 208 GLU A N 1
ATOM 1618 C CA . GLU A 1 208 ? -13.136 0.176 7.166 1.00 49.53 208 GLU A CA 1
ATOM 1619 C C . GLU A 1 208 ? -12.109 0.725 8.165 1.00 49.53 208 GLU A C 1
ATOM 1621 O O . GLU A 1 208 ? -10.899 0.648 7.952 1.00 49.53 208 GLU A O 1
ATOM 1626 N N . TRP A 1 209 ? -12.583 1.324 9.253 1.00 56.00 209 TRP A N 1
ATOM 1627 C CA . TRP A 1 209 ? -11.706 2.020 10.198 1.00 56.00 209 TRP A CA 1
ATOM 1628 C C . TRP A 1 209 ? -11.004 1.076 11.196 1.00 56.00 209 TRP A C 1
ATOM 1630 O O . TRP A 1 209 ? -10.271 1.571 12.049 1.00 56.00 209 TRP A O 1
ATOM 1640 N N . GLY A 1 210 ? -11.238 -0.245 11.131 1.00 55.06 210 GLY A N 1
ATOM 1641 C CA . GLY A 1 210 ? -10.570 -1.259 11.969 1.00 55.06 210 GLY A CA 1
ATOM 1642 C C . GLY A 1 210 ? -10.727 -1.058 13.483 1.00 55.06 210 GLY A C 1
ATOM 1643 O O . GLY A 1 210 ? -9.875 -1.468 14.264 1.00 55.06 210 GLY A O 1
ATOM 1644 N N . MET A 1 211 ? -11.775 -0.358 13.932 1.00 54.69 211 MET A N 1
ATOM 1645 C CA . MET A 1 211 ? -11.938 0.025 15.346 1.00 54.69 211 MET A CA 1
ATOM 1646 C C . MET A 1 211 ? -12.132 -1.170 16.291 1.00 54.69 211 MET A C 1
ATOM 1648 O O . MET A 1 211 ? -11.870 -1.056 17.487 1.00 54.69 211 MET A O 1
ATOM 1652 N N . ASP A 1 212 ? -12.600 -2.303 15.778 1.00 53.78 212 ASP A N 1
ATOM 1653 C CA . ASP A 1 212 ? -12.818 -3.545 16.517 1.00 53.78 212 ASP A CA 1
ATOM 1654 C C . ASP A 1 212 ? -11.528 -4.331 16.806 1.00 53.78 212 ASP A C 1
ATOM 1656 O O . ASP A 1 212 ? -11.556 -5.253 17.621 1.00 53.78 212 ASP A O 1
ATOM 1660 N N . GLU A 1 213 ? -10.394 -3.933 16.221 1.00 55.28 213 GLU A N 1
ATOM 1661 C CA . G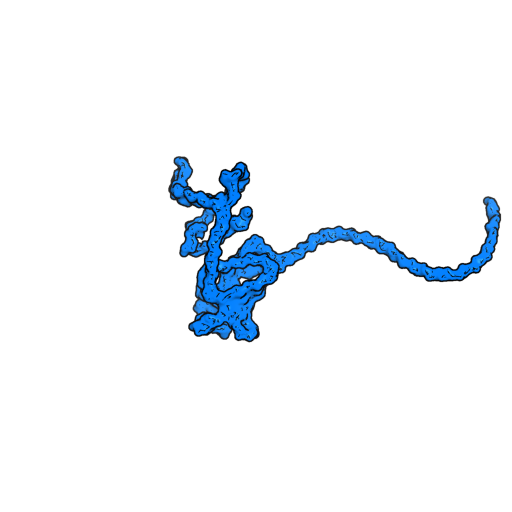LU A 1 213 ? -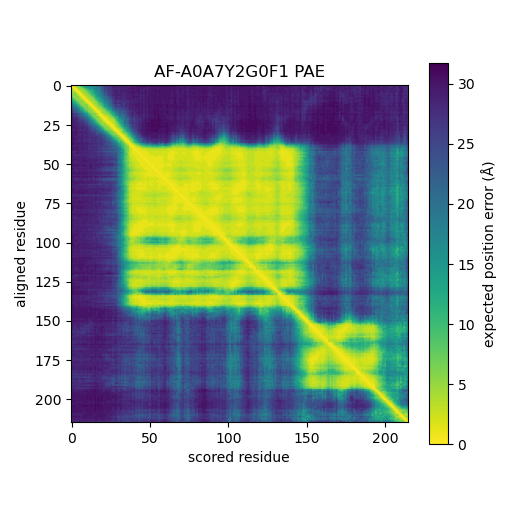9.092 -4.585 16.412 1.00 55.28 213 GLU A CA 1
ATOM 1662 C C . GLU A 1 213 ? -8.328 -4.085 17.658 1.00 55.28 213 GLU A C 1
ATOM 1664 O O . GLU A 1 213 ? -7.360 -4.714 18.084 1.00 55.28 213 GLU A O 1
ATOM 1669 N N . TYR A 1 214 ? -8.769 -2.985 18.286 1.00 50.41 214 TYR A N 1
ATOM 1670 C CA . TYR A 1 214 ? -8.074 -2.334 19.417 1.00 50.41 214 TYR A CA 1
ATOM 1671 C C . TYR A 1 214 ? -8.784 -2.474 20.777 1.00 50.41 214 TYR A C 1
ATOM 1673 O O . TYR A 1 214 ? -8.481 -1.707 21.698 1.00 50.41 214 TYR A O 1
ATOM 1681 N N . ALA A 1 215 ? -9.744 -3.397 20.910 1.00 43.88 215 ALA A N 1
ATOM 1682 C CA . ALA A 1 215 ? -10.555 -3.579 22.122 1.00 43.88 215 ALA A CA 1
ATOM 1683 C C . ALA A 1 215 ? -10.000 -4.631 23.099 1.00 43.88 215 ALA A C 1
ATOM 1685 O O . ALA A 1 215 ? -9.601 -5.727 22.648 1.00 43.88 215 ALA A O 1
#

Foldseek 3Di:
DDDDDDDDDDDDDDDDDDDDDDDPDPPPDPPDPPPPQQKAKEKEKEQCPVCVVVVVDDLVQKWKFKAWDAPPHHPVDGDTFDDPPPPRITIDIDMDSHQDPAWIFMWMAIDHPVCRPDGTQPAGTATHDDDGHYYHYDYSVDHRPPPPLPQLWDKDWDFQDDDPPDPDGGDIDIDTDAHCNVPDPDDDDDDDDDDPPPQPPPPDDDDHPSPSVPD

Mean predicted aligned error: 17.69 Å

Solvent-accessible surface area (backbone atoms only — not comparable to full-atom values): 14103 Å² total; per-residue (Å²): 134,86,85,88,78,90,84,81,88,81,90,81,90,82,84,90,76,90,76,82,84,82,78,84,76,83,78,76,75,77,83,68,84,77,74,73,71,54,57,34,44,35,37,44,34,36,37,42,56,70,38,42,75,72,65,78,41,48,85,91,80,41,44,42,19,41,24,18,78,50,68,84,39,28,82,90,51,66,51,71,34,48,50,91,85,70,82,45,46,30,38,33,80,47,68,23,74,53,64,69,96,55,62,40,44,29,44,51,32,39,50,35,92,93,45,74,90,50,49,63,46,56,67,53,69,37,75,43,76,83,60,81,68,38,74,47,77,46,49,54,86,54,55,37,70,76,73,72,82,79,71,73,44,49,77,47,76,40,74,59,46,56,64,96,85,51,93,63,74,58,40,72,47,80,43,82,39,60,69,64,52,95,80,49,91,76,83,75,88,85,82,89,85,86,63,102,72,47,78,82,47,88,86,60,85,65,81,76,84,64,71,80,79,79,117

Sequence (215 aa):
MLNRRSLRSRHVSAIGFSAPLFVVAALLGACGTDTVADTSTVVFAVDMSAEIERGDFDPDADRVGVRGDVLPLSWGESQIATDPDGDRIFELAVRFEQRPVSPIAFKFKIERTAHPNDGWQVGANRSLDLEASTRFEAMFSDSAELREPSFSGVFEFHEDFKPDDSPLRARNIFVYLPPGYGTSDTRYPVLYMHDGRNIFDASEVGAEWGMDEYA

Radius of gyration: 33.96 Å; Cα contacts (8 Å, |Δi|>4): 287; chains: 1; bounding box: 108×28×105 Å

Secondary structure (DSSP, 8-state):
---------------------------------------EEEEEEEE-HHHHHHTS--TTT-EEEEEESSTT--SSSPEEPB-SSSSSEEEEEEEESS--SSPEEEEEEEE-SS-TT--BPSBSPEEE---SSEEEEEETTSPBP-------SEEEEEEEE--TT-SSPPEEEEEEE-TTGGG-----PPPP-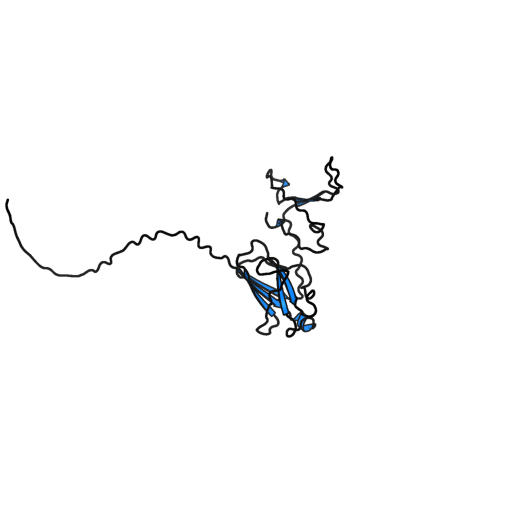--SS-SS-TTSS-----GGGG-